Protein 7OKW (pdb70)

InterPro domains:
  IPR000719 Protein kinase domain [PF00069] (17-291)
  IPR000719 Protein kinase domain [PS50011] (17-291)
  IPR000719 Protein kinase domain [SM00220] (17-291)
  IPR011009 Protein kinase-like domain superfamily [SSF56112] (8-310)
  IPR017441 Protein kinase, ATP binding site [PS00107] (23-46)
  IPR024678 Serine/threonine-protein kinase OSR1/WNK, CCT domain [PF12202] (434-491)
  IPR050629 STE20/SPS1-related Proline-Alanine-rich Kinase [PTHR48012] (10-504)

Foldseek 3Di:
DDWFKKWKWAQDPVLRIDIDIDTHDPPPDALLRVLVVCVVVVNDPPQQSVVSSVVVVVCVVCVVPRFKDKAFGRVAADDPDHDDRVSRHRIMMMGGD/DDKFWKWKWAAAPVRDTDTDIDIDDPPPDALLRVLVVCVVVRNDPPQQSVVSSVVVVVCVVCVVVDFKDKAAGPVQVVDPDDDDSVVRRRIMMMGGD

Nearest PDB structures (foldseek):
  7okw-assembly1_B  TM=9.542E-01  e=2.830E-17  Homo sapiens
  2v3s-assembly2_B  TM=9.294E-01  e=6.073E-16  Homo sapiens
  7o86-assembly2_B  TM=9.557E-01  e=6.455E-15  Homo sapiens
  5g3q-assembly2_B  TM=6.503E-01  e=4.810E-02  Homo sapiens
  6k15-assembly1_G  TM=4.429E-01  e=8.521E-01  Saccharomyces cerevisiae S288C

Sequence (194 aa):
KIPISSLVLRLRNSKKELNDIRFEFTPGRRDTAEGVSQQELISAGLVDGRDLVIIVAANLQKIIVEEEPQQSNRSVTFKLASGVEGSDIPDDGKLIGFAQQLSISKIPISLVLRLRNSKKELNDIRFEFTPGRDTAEGVSSQELISAGLVDGRDLVIVAANLQKIVEEEPQSNRSVTFKLASGVEGSDIPDDGKLIGFAQLSIS

B-factor: mean 25.71, std 8.65, range [11.73, 67.69]

GO terms:
  GO:0005737 cytoplasm (C, IDA)
  GO:0006884 cell volume homeostasis (P, IDA)
  GO:0071474 cellular hyperosmotic response (P, IDA)
  GO:0070294 renal sodium ion absorption (P, IDA)
  GO:0004674 protein serine/threonine kinase activity (F, TAS)
  GO:0035556 intracellular signal transduction (P, TAS)
  GO:1901379 regulation of potassium ion transmembrane transport (P, TAS)
  GO:0071476 cellular hypotonic response (P, TAS)
  GO:0141108 transporter regulator activity (F, TAS)
  GO:0004674 protein serine/threonine kinase activity (F, IMP)
  GO:0099106 ion channel regulator activity (F, IMP)
  GO:0007165 signal transduction (P, IMP)
  GO:0007231 osmosensory signaling pathway (P, IMP)
  GO:0005515 protein binding (F, IPI)
  GO:0097110 scaffold protein binding (F, IPI)
  GO:0044325 transmembrane transporter binding (F, IPI)
  GO:0019901 protein kinase binding (F, IPI)
  GO:0004674 protein serine/threonine kinase activity (F, IDA)
  GO:0046777 protein autophosphorylation (P, IDA)
  GO:0106310 protein serine kinase activity (F, EXP)

Secondary structure (DSSP, 8-state):
-PPEEEEEEEE-TTS-EEEEEEEE-TTT--HHHHHHHHHHTTSS-GGGHHHHHHHHHHHHHSTTTEEEEEEE-TT---TT---BTTTTBSEEEEEE-/-PPEEEEEEEE-TT--EEEEEEEE-TTT--HHHHHHHHHHTTSS-GGGHHHHHHHHHHHHHSTTTEEEEEEE-HHHHTSSSPPBGGGTBSEEEEEE-

Radius of gyration: 17.21 Å; Cα contacts (8 Å, |Δi|>4): 374; chains: 2; bounding box: 45×38×44 Å

Solvent-accessible surface area: 10563 Å² total; per-residue (Å²): 121,159,41,20,48,1,30,0,91,27,70,53,113,89,110,97,80,69,77,16,127,25,103,9,33,72,85,184,49,86,9,107,32,7,0,77,112,11,34,98,68,67,88,9,57,43,176,3,32,116,52,2,12,55,8,0,80,88,5,16,117,96,28,106,42,28,48,17,17,12,1,76,16,62,40,35,57,83,83,115,40,132,66,50,40,72,76,17,27,9,13,0,43,0,20,24,95,100,138,64,20,50,1,12,0,69,11,80,64,120,64,115,98,61,67,69,18,162,33,104,9,22,43,88,200,47,86,7,110,28,6,0,78,107,11,31,89,67,65,82,10,55,42,121,2,43,112,54,2,12,47,6,0,72,80,0,18,121,66,34,135,46,38,37,10,14,11,2,51,14,34,18,17,100,126,45,112,55,145,64,50,36,69,134,11,42,17,11,0,39,2,21,25,87

Organism: Homo sapiens (NCBI:txid9606)

Structure (mmCIF, N/CA/C/O backbone):
data_7OKW
#
_entry.id   7OKW
#
_cell.length_a   70.168
_cell.length_b   49.424
_cell.length_c   56.439
_cell.angle_alpha   90.000
_cell.angle_beta   99.442
_cell.angle_gamma   90.000
#
_symmetry.space_group_name_H-M   'C 1 2 1'
#
loop_
_entity.id
_entity.type
_entity.pdbx_description
1 polymer 'Serine/threonine-protein kinase OSR1'
2 non-polymer (4S)-2-METHYL-2,4-PENTANEDIOL
3 non-polymer 'CALCIUM ION'
4 non-polymer 'MAGNESIUM ION'
5 non-polymer 'SODIUM ION'
6 water water
#
loop_
_atom_site.group_PDB
_atom_site.id
_atom_site.type_symbol
_atom_site.label_atom_id
_atom_site.label_alt_id
_atom_site.label_comp_id
_atom_site.label_asym_id
_atom_site.label_entity_id
_atom_site.label_seq_id
_atom_site.pdbx_PDB_ins_code
_atom_site.Cartn_x
_atom_site.Cartn_y
_atom_site.Cartn_z
_atom_site.occupancy
_atom_site.B_iso_or_equiv
_atom_site.auth_seq_id
_atom_site.auth_comp_id
_atom_site.auth_asym_id
_atom_site.auth_atom_id
_atom_site.pdbx_PDB_model_num
ATOM 1 N N . LYS A 1 10 ? -10.29813 -14.43593 16.16772 1.000 51.32476 431 LYS A N 1
ATOM 2 C CA . LYS A 1 10 ? -8.95049 -14.60963 15.63045 1.000 58.84666 431 LYS A CA 1
ATOM 3 C C . LYS A 1 10 ? -8.10310 -15.44087 16.58768 1.000 49.85668 431 LYS A C 1
ATOM 4 O O . LYS A 1 10 ? -8.25768 -15.33193 17.80608 1.000 50.78947 431 LYS A O 1
ATOM 6 N N . ILE A 1 11 ? -7.21326 -16.26422 16.04118 1.000 44.09897 432 ILE A N 1
ATOM 7 C CA . ILE A 1 11 ? -6.32888 -17.10853 16.84058 1.000 39.20428 432 ILE A CA 1
ATOM 8 C C . ILE A 1 11 ? -5.07692 -16.30146 17.17776 1.000 31.74615 432 ILE A C 1
ATOM 9 O O . ILE A 1 11 ? -4.34285 -15.91338 16.25736 1.000 29.70582 432 ILE A O 1
ATOM 14 N N . PRO A 1 12 ? -4.80181 -16.02635 18.44960 1.000 27.98513 433 PRO A N 1
ATOM 15 C CA . PRO A 1 12 ? -3.60484 -15.24901 18.79188 1.000 21.55871 433 PRO A CA 1
ATOM 16 C C . PRO A 1 12 ? -2.32217 -16.01541 18.50613 1.000 24.91091 433 PRO A C 1
ATOM 17 O O . PRO A 1 12 ? -2.29545 -17.24216 18.41402 1.000 26.28018 433 PRO A O 1
ATOM 21 N N . ILE A 1 13 ? -1.25158 -15.25681 18.31970 1.000 21.69972 434 ILE A N 1
ATOM 22 C CA . ILE A 1 13 ? 0.08696 -15.83342 18.31305 1.000 22.92005 434 ILE A CA 1
ATOM 23 C C . ILE A 1 13 ? 0.47531 -16.08110 19.76471 1.000 20.45907 434 ILE A C 1
ATOM 24 O O . ILE A 1 13 ? 0.25446 -15.22258 20.62798 1.000 21.72268 434 ILE A O 1
ATOM 29 N N A SER A 1 14 ? 1.02134 -17.26328 20.04632 0.500 18.94219 435 SER A N 1
ATOM 30 N N B SER A 1 14 ? 1.02933 -17.26264 20.04369 0.500 18.92576 435 SER A N 1
ATOM 31 C CA A SER A 1 14 ? 1.47416 -17.61534 21.38635 0.500 20.38111 435 SER A CA 1
ATOM 32 C CA B SER A 1 14 ? 1.47196 -17.63175 21.38424 0.500 20.28975 435 SER A CA 1
ATOM 33 C C A SER A 1 14 ? 2.99127 -17.49974 21.44919 0.500 20.75950 435 SER A C 1
ATOM 34 C C B SER A 1 14 ? 2.99225 -17.51294 21.45591 0.500 20.71614 435 SER A C 1
ATOM 35 O O A SER A 1 14 ? 3.69698 -18.08934 20.62000 0.500 18.52123 435 SER A O 1
ATOM 36 O O B SER A 1 14 ? 3.70304 -18.11254 20.63710 0.500 18.56151 435 SER A O 1
ATOM 41 N N . LEU A 1 15 ? 3.48949 -16.73730 22.42443 1.000 16.91054 436 LEU A N 1
ATOM 42 C CA . LEU A 1 15 ? 4.91331 -16.43319 22.48774 1.000 18.82963 436 LEU A CA 1
ATOM 43 C C . LEU A 1 15 ? 5.46689 -16.76095 23.86684 1.000 16.43956 436 LEU A C 1
ATOM 44 O O . LEU A 1 15 ? 4.73493 -16.86709 24.85703 1.000 16.84684 436 LEU A O 1
ATOM 49 N N . VAL A 1 16 ? 6.79140 -16.87230 23.92744 1.000 13.00159 437 VAL A N 1
ATOM 50 C CA . VAL A 1 16 ? 7.50511 -17.05741 25.18642 1.000 14.00010 437 VAL A CA 1
ATOM 51 C C . VAL A 1 16 ? 8.75153 -16.18265 25.18332 1.000 16.58257 437 VAL A C 1
ATOM 52 O O . VAL A 1 16 ? 9.52022 -16.18424 24.21539 1.000 15.87589 437 VAL A O 1
ATOM 56 N N . LEU A 1 17 ? 8.92313 -15.41065 26.24950 1.000 14.39617 438 LEU A N 1
ATOM 57 C CA . LEU A 1 17 ? 10.10438 -14.57788 26.47966 1.000 14.24995 438 LEU A CA 1
ATOM 58 C C . LEU A 1 17 ? 10.91067 -15.20306 27.60754 1.000 15.36982 438 LEU A C 1
ATOM 59 O O . LEU A 1 17 ? 10.40577 -15.33258 28.73090 1.000 16.09892 438 LEU A O 1
ATOM 64 N N . ARG A 1 18 ? 12.14107 -15.59924 27.31123 1.000 15.56525 439 ARG A N 1
ATOM 65 C CA . ARG A 1 18 ? 13.00319 -16.24095 28.30009 1.000 14.36473 439 ARG A CA 1
ATOM 66 C C . ARG A 1 18 ? 14.02409 -15.22968 28.79353 1.000 17.32028 439 ARG A C 1
ATOM 67 O O . ARG A 1 18 ? 14.75702 -14.63602 27.99142 1.000 15.32216 439 ARG A O 1
ATOM 75 N N . LEU A 1 19 ? 14.04815 -15.03995 30.11062 1.000 15.25610 440 LEU A N 1
ATOM 76 C CA . LEU A 1 19 ? 14.84494 -14.04703 30.82072 1.000 17.96304 440 LEU A CA 1
ATOM 77 C C . LEU A 1 19 ? 15.49213 -14.72657 32.01640 1.000 20.67856 440 LEU A C 1
ATOM 78 O O . LEU A 1 19 ? 14.92621 -15.66412 32.58047 1.000 23.81788 440 LEU A O 1
ATOM 83 N N . ARG A 1 20 ? 16.66228 -14.24014 32.42453 1.000 24.22446 441 ARG A N 1
ATOM 84 C CA . ARG A 1 20 ? 17.32050 -14.73520 33.62741 1.000 23.34707 441 ARG A CA 1
ATOM 85 C C . ARG A 1 20 ? 17.13015 -13.69366 34.72075 1.000 30.74931 441 ARG A C 1
ATOM 86 O O . ARG A 1 20 ? 17.35302 -12.50342 34.47928 1.000 30.57195 441 ARG A O 1
ATOM 94 N N . ASN A 1 21 ? 16.68113 -14.12957 35.90950 1.000 25.55510 442 ASN A N 1
ATOM 95 C CA . ASN A 1 21 ? 16.42320 -13.18081 36.98789 1.000 30.93395 442 ASN A CA 1
ATOM 96 C C . ASN A 1 21 ? 17.69839 -12.92426 37.79022 1.000 29.31117 442 ASN A C 1
ATOM 97 O O . ASN A 1 21 ? 18.77334 -13.44635 37.48863 1.000 29.15362 442 ASN A O 1
ATOM 102 N N . SER A 1 22 ? 17.55817 -12.12829 38.85716 1.000 32.46151 443 SER A N 1
ATOM 103 C CA . SER A 1 22 ? 18.70352 -11.74479 39.67572 1.000 30.36796 443 SER A CA 1
ATOM 104 C C . SER A 1 22 ? 19.27909 -12.90561 40.47382 1.000 32.55027 443 SER A C 1
ATOM 105 O O . SER A 1 22 ? 20.44289 -12.83493 40.88209 1.000 34.52020 443 SER A O 1
ATOM 108 N N . LYS A 1 23 ? 18.49729 -13.96040 40.72921 1.000 30.61673 444 LYS A N 1
ATOM 109 C CA . LYS A 1 23 ? 19.05219 -15.17539 41.31749 1.000 27.53420 444 LYS A CA 1
ATOM 110 C C . LYS A 1 23 ? 19.70319 -16.08473 40.28734 1.000 33.16196 444 LYS A C 1
ATOM 111 O O . LYS A 1 23 ? 19.94624 -17.26102 40.60105 1.000 30.41417 444 LYS A O 1
ATOM 114 N N . LYS A 1 24 ? 19.99970 -15.56928 39.08915 1.000 27.96805 445 LYS A N 1
ATOM 115 C CA . LYS A 1 24 ? 20.58981 -16.35226 38.00468 1.000 28.81020 445 LYS A CA 1
ATOM 116 C C . LYS A 1 24 ? 19.67752 -17.48307 37.54391 1.000 25.70768 445 LYS A C 1
ATOM 117 O O . LYS A 1 24 ? 20.15517 -18.46811 36.97831 1.000 32.70852 445 LYS A O 1
ATOM 123 N N . GLU A 1 25 ? 18.37330 -17.37299 37.76068 1.000 27.40067 446 GLU A N 1
ATOM 124 C CA . GLU A 1 25 ? 17.44029 -18.41200 37.33804 1.000 25.72661 446 GLU A CA 1
ATOM 125 C C . GLU A 1 25 ? 16.71925 -18.00250 36.06266 1.000 24.91073 446 GLU A C 1
ATOM 126 O O . GLU A 1 25 ? 16.23622 -16.87539 35.94231 1.000 26.78862 446 GLU A O 1
ATOM 132 N N . LEU A 1 26 ? 16.60350 -18.94365 35.13543 1.000 23.50562 447 LEU A N 1
ATOM 133 C CA . LEU A 1 26 ? 15.88023 -18.70567 33.90053 1.000 19.71432 447 LEU A CA 1
ATOM 134 C C . LEU A 1 26 ? 14.37987 -18.82020 34.14496 1.000 26.46231 447 LEU A C 1
ATOM 135 O O . LEU A 1 26 ? 13.91169 -19.74501 34.81882 1.000 26.32027 447 LEU A O 1
ATOM 140 N N . ASN A 1 27 ? 13.62589 -17.86991 33.60702 1.000 26.29360 448 ASN A N 1
ATOM 141 C CA . ASN A 1 27 ? 12.16975 -17.87565 33.67726 1.000 27.31275 448 ASN A CA 1
ATOM 142 C C . ASN A 1 27 ? 11.59507 -17.71226 32.28857 1.000 21.22115 448 ASN A C 1
ATOM 143 O O . ASN A 1 27 ? 12.04386 -16.85499 31.52776 1.000 20.25514 448 ASN A O 1
ATOM 148 N N . ASP A 1 28 ? 10.56599 -18.48917 31.98363 1.000 18.52611 449 ASP A N 1
ATOM 149 C CA . ASP A 1 28 ? 9.85922 -18.38387 30.71267 1.000 15.97551 449 ASP A CA 1
ATOM 150 C C . ASP A 1 28 ? 8.55023 -17.63843 30.95337 1.000 20.21880 449 ASP A C 1
ATOM 151 O O . ASP A 1 28 ? 7.71506 -18.09696 31.73735 1.000 22.86437 449 ASP A O 1
ATOM 156 N N . ILE A 1 29 ? 8.37823 -16.49790 30.28689 1.000 18.48183 450 ILE A N 1
ATOM 157 C CA . ILE A 1 29 ? 7.15692 -15.69538 30.37601 1.000 16.02591 450 ILE A CA 1
ATOM 158 C C . ILE A 1 29 ? 6.29335 -15.98814 29.14914 1.000 17.27244 450 ILE A C 1
ATOM 159 O O . ILE A 1 29 ? 6.66604 -15.63683 28.02726 1.000 15.46020 450 ILE A O 1
ATOM 164 N N . ARG A 1 30 ? 5.11374 -16.59156 29.34918 1.000 17.31759 451 ARG A N 1
ATOM 165 C CA . ARG A 1 30 ? 4.20397 -16.90450 28.24684 1.000 19.87754 451 ARG A CA 1
ATOM 166 C C . ARG A 1 30 ? 3.18292 -15.78540 28.06781 1.000 17.58592 451 ARG A C 1
ATOM 167 O O . ARG A 1 30 ? 2.60396 -15.31786 29.04852 1.000 18.94756 451 ARG A O 1
ATOM 171 N N . PHE A 1 31 ? 2.95500 -15.36709 26.82365 1.000 15.48090 452 PHE A N 1
ATOM 172 C CA . PHE A 1 31 ? 1.94778 -14.34442 26.55071 1.000 20.88509 452 PHE A CA 1
ATOM 173 C C . PHE A 1 31 ? 1.43725 -14.50361 25.12686 1.000 22.11029 452 PHE A C 1
ATOM 174 O O . PHE A 1 31 ? 1.96053 -15.29172 24.33376 1.000 22.44082 452 PHE A O 1
ATOM 182 N N . GLU A 1 32 ? 0.38805 -13.75735 24.80771 1.000 20.71821 453 GLU A N 1
ATOM 183 C CA . GLU A 1 32 ? -0.24420 -13.85219 23.50187 1.000 21.81952 453 GLU A CA 1
ATOM 184 C C . GLU A 1 32 ? -0.22696 -12.50972 22.77817 1.000 20.15731 453 GLU A C 1
ATOM 185 O O . GLU A 1 32 ? -0.11499 -11.44175 23.38722 1.000 23.23673 453 GLU A O 1
ATOM 191 N N . PHE A 1 33 ? -0.34264 -12.57846 21.45686 1.000 19.19323 454 PHE A N 1
ATOM 192 C CA . PHE A 1 33 ? -0.40868 -11.38357 20.62047 1.000 22.44348 454 PHE A CA 1
ATOM 193 C C . PHE A 1 33 ? -1.44113 -11.61400 19.53138 1.000 19.73934 454 PHE A C 1
ATOM 194 O O . PHE A 1 33 ? -1.30607 -12.55225 18.74530 1.000 21.13067 454 PHE A O 1
ATOM 202 N N . THR A 1 34 ? -2.45802 -10.74853 19.45971 1.000 19.24122 455 THR A N 1
ATOM 203 C CA . THR A 1 34 ? -3.46875 -10.87482 18.41979 1.000 20.30558 455 THR A CA 1
ATOM 204 C C . THR A 1 34 ? -3.25942 -9.82235 17.33454 1.000 22.06684 455 THR A C 1
ATOM 205 O O . THR A 1 34 ? -3.48436 -8.63332 17.59353 1.000 21.17600 455 THR A O 1
ATOM 209 N N . PRO A 1 35 ? -2.85379 -10.19983 16.11874 1.000 24.21898 456 PRO A N 1
ATOM 210 C CA . PRO A 1 35 ? -2.67572 -9.20602 15.04897 1.000 24.59028 456 PRO A CA 1
ATOM 211 C C . PRO A 1 35 ? -3.96997 -8.45938 14.75264 1.000 24.03202 456 PRO A C 1
ATOM 212 O O . PRO A 1 35 ? -5.06397 -9.02655 14.83290 1.000 22.00921 456 PRO A O 1
ATOM 216 N N . GLY A 1 36 ? -3.83186 -7.16507 14.43549 1.000 25.13750 457 GLY A N 1
ATOM 217 C CA . GLY A 1 36 ? -4.95501 -6.27197 14.18307 1.000 22.07493 457 GLY A CA 1
ATOM 218 C C . GLY A 1 36 ? -5.66124 -5.77144 15.42102 1.000 25.12987 457 GLY A C 1
ATOM 219 O O . GLY A 1 36 ? -6.62788 -5.00471 15.30438 1.000 24.38411 457 GLY A O 1
ATOM 220 N N A ARG A 1 37 ? -5.21733 -6.17289 16.60870 0.450 25.49982 458 ARG A N 1
ATOM 221 N N B ARG A 1 37 ? -5.21399 -6.18371 16.59948 0.550 25.49208 458 ARG A N 1
ATOM 222 C CA A ARG A 1 37 ? -5.83752 -5.71613 17.84418 0.450 24.43948 458 ARG A CA 1
ATOM 223 C CA B ARG A 1 37 ? -5.82906 -5.79375 17.85688 0.550 24.43646 458 ARG A CA 1
ATOM 224 C C A ARG A 1 37 ? -4.74827 -5.24546 18.79978 0.450 27.17390 458 ARG A C 1
ATOM 225 C C B ARG A 1 37 ? -4.75205 -5.26413 18.78647 0.550 27.19022 458 ARG A C 1
ATOM 226 O O A ARG A 1 37 ? -4.78977 -4.11899 19.30561 0.450 27.31289 458 ARG A O 1
ATOM 227 O O B ARG A 1 37 ? -4.80468 -4.12149 19.25060 0.550 27.34182 458 ARG A O 1
ATOM 242 N N . ASP A 1 38 ? -3.75665 -6.09726 19.03577 1.000 21.96956 459 ASP A N 1
ATOM 243 C CA . ASP A 1 38 ? -2.65381 -5.74992 19.90882 1.000 20.81159 459 ASP A CA 1
ATOM 244 C C . ASP A 1 38 ? -1.65476 -4.86570 19.16117 1.000 18.88358 459 ASP A C 1
ATOM 245 O O . ASP A 1 38 ? -1.61509 -4.83929 17.92829 1.000 22.69234 459 ASP A O 1
ATOM 250 N N . THR A 1 39 ? -0.84495 -4.12789 19.91128 1.000 19.22882 460 THR A N 1
ATOM 251 C CA . THR A 1 39 ? 0.34730 -3.50444 19.34717 1.000 22.15589 460 THR A CA 1
ATOM 252 C C . THR A 1 39 ? 1.56869 -4.04192 20.07971 1.000 20.01935 460 THR A C 1
ATOM 253 O O . THR A 1 39 ? 1.48677 -4.44492 21.24246 1.000 16.96676 460 THR A O 1
ATOM 257 N N . ALA A 1 40 ? 2.72144 -4.01870 19.40344 1.000 19.15766 461 ALA A N 1
ATOM 258 C CA . ALA A 1 40 ? 3.92791 -4.54313 20.03751 1.000 17.80260 461 ALA A CA 1
ATOM 259 C C . ALA A 1 40 ? 4.28541 -3.74154 21.28256 1.000 22.01457 461 ALA A C 1
ATOM 260 O O . ALA A 1 40 ? 4.69702 -4.30952 22.29918 1.000 18.75576 461 ALA A O 1
ATOM 262 N N . GLU A 1 41 ? 4.08993 -2.42276 21.23744 1.000 20.53745 462 GLU A N 1
ATOM 263 C CA . GLU A 1 41 ? 4.40970 -1.59958 22.39624 1.000 21.47697 462 GLU A CA 1
ATOM 264 C C . GLU A 1 41 ? 3.44563 -1.85682 23.54796 1.000 20.06059 462 GLU A C 1
ATOM 265 O O . GLU A 1 41 ? 3.87051 -1.93965 24.70769 1.000 17.28360 462 GLU A O 1
ATOM 271 N N . GLY A 1 42 ? 2.14590 -1.96835 23.24936 1.000 17.79994 463 GLY A N 1
ATOM 272 C CA . GLY A 1 42 ? 1.16572 -2.22014 24.30049 1.000 17.94657 463 GLY A CA 1
ATOM 273 C C . GLY A 1 42 ? 1.37491 -3.54566 25.01771 1.000 17.97288 463 GLY A C 1
ATOM 274 O O . GLY A 1 42 ? 1.28081 -3.61953 26.24532 1.000 16.53501 463 GLY A O 1
ATOM 275 N N . VAL A 1 43 ? 1.64641 -4.61420 24.26775 1.000 16.34837 464 VAL A N 1
ATOM 276 C CA . VAL A 1 43 ? 1.87178 -5.91376 24.91212 1.000 20.31946 464 VAL A CA 1
ATOM 277 C C . VAL A 1 43 ? 3.17174 -5.90202 25.70381 1.000 16.12960 464 VAL A C 1
ATOM 278 O O . VAL A 1 43 ? 3.25764 -6.47053 26.80237 1.000 19.28026 464 VAL A O 1
ATOM 282 N N . SER A 1 44 ? 4.19780 -5.25081 25.16768 1.000 15.06244 465 SER A N 1
ATOM 283 C CA . SER A 1 44 ? 5.44408 -5.08517 25.90802 1.000 16.87678 465 SER A CA 1
ATOM 284 C C . SER A 1 44 ? 5.22378 -4.30581 27.20293 1.000 18.10601 465 SER A C 1
ATOM 285 O O . SER A 1 44 ? 5.77521 -4.66225 28.24868 1.000 18.57136 465 SER A O 1
ATOM 288 N N A GLN A 1 45 ? 4.41108 -3.24360 27.15499 0.490 18.49176 466 GLN A N 1
ATOM 289 N N B GLN A 1 45 ? 4.40316 -3.25291 27.16829 0.510 18.17675 466 GLN A N 1
ATOM 290 C CA A GLN A 1 45 ? 4.12237 -2.50047 28.37778 0.490 20.53285 466 GLN A CA 1
ATOM 291 C CA B GLN A 1 45 ? 4.17149 -2.51715 28.40754 0.510 20.52398 466 GLN A CA 1
ATOM 292 C C A GLN A 1 45 ? 3.37426 -3.36162 29.38192 0.490 18.64287 466 GLN A C 1
ATOM 293 C C B GLN A 1 45 ? 3.34343 -3.33580 29.39400 0.510 18.64213 466 GLN A C 1
ATOM 294 O O A GLN A 1 45 ? 3.57899 -3.22682 30.59299 0.490 20.58389 466 GLN A O 1
ATOM 295 O O B GLN A 1 45 ? 3.47862 -3.16134 30.61043 0.510 20.59600 466 GLN A O 1
ATOM 306 N N . GLU A 1 46 ? 2.50780 -4.25280 28.89932 1.000 18.29388 467 GLU A N 1
ATOM 307 C CA . GLU A 1 46 ? 1.78667 -5.14571 29.80073 1.000 17.83379 467 GLU A CA 1
ATOM 308 C C . GLU A 1 46 ? 2.75713 -6.01943 30.58363 1.000 18.07611 467 GLU A C 1
ATOM 309 O O . GLU A 1 46 ? 2.57377 -6.25696 31.78533 1.000 18.26924 467 GLU A O 1
ATOM 315 N N . LEU A 1 47 ? 3.78939 -6.53182 29.90566 1.00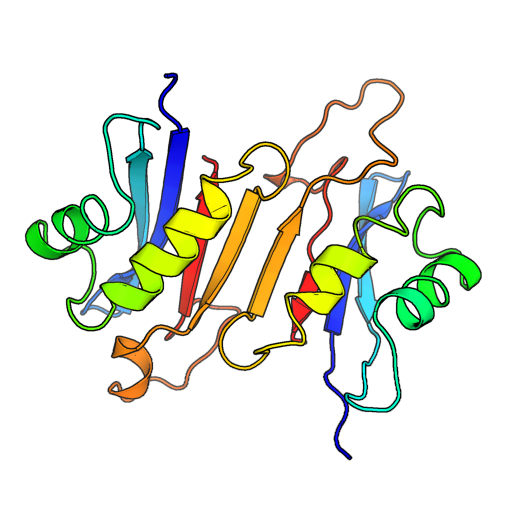0 17.81100 468 LEU A N 1
ATOM 316 C CA . LEU A 1 47 ? 4.78741 -7.36730 30.56919 1.000 13.71267 468 LEU A CA 1
ATOM 317 C C . LEU A 1 47 ? 5.53615 -6.56943 31.62770 1.000 15.80352 468 LEU A C 1
ATOM 318 O O . LEU A 1 47 ? 5.85850 -7.08877 32.70487 1.000 14.81521 468 LEU A O 1
ATOM 323 N N . ILE A 1 48 ? 5.84226 -5.30674 31.31692 1.000 15.51432 469 ILE A N 1
ATOM 324 C CA . ILE A 1 48 ? 6.48047 -4.40791 32.27731 1.000 18.98184 469 ILE A CA 1
ATOM 325 C C . ILE A 1 48 ? 5.54110 -4.09831 33.44415 1.000 16.76925 469 ILE A C 1
ATOM 326 O O . ILE A 1 48 ? 5.96048 -4.09193 34.61039 1.000 16.45546 469 ILE A O 1
ATOM 331 N N . SER A 1 49 ? 4.26431 -3.82257 33.15860 1.000 18.53996 470 SER A N 1
ATOM 332 C CA . SER A 1 49 ? 3.33861 -3.50648 34.24653 1.000 19.85475 470 SER A CA 1
ATOM 333 C C . SER A 1 49 ? 3.17232 -4.68706 35.19302 1.000 20.39770 470 SER A C 1
ATOM 334 O O . SER A 1 49 ? 2.96267 -4.49747 36.40073 1.000 21.58383 470 SER A O 1
ATOM 337 N N . ALA A 1 50 ? 3.29943 -5.90851 34.67318 1.000 19.60631 471 ALA A N 1
ATOM 338 C CA . ALA A 1 50 ? 3.25811 -7.11035 35.48605 1.000 18.37814 471 ALA A CA 1
ATOM 339 C C . ALA A 1 50 ? 4.51755 -7.32008 36.31428 1.000 19.50285 471 ALA A C 1
ATOM 340 O O . ALA A 1 50 ? 4.53966 -8.24586 37.13506 1.000 21.38634 471 ALA A O 1
ATOM 342 N N . GLY A 1 51 ? 5.55117 -6.49691 36.14561 1.000 15.97929 472 GLY A N 1
ATOM 343 C CA . GLY A 1 51 ? 6.79599 -6.69992 36.86532 1.000 15.35916 472 GLY A CA 1
ATOM 344 C C . GLY A 1 51 ? 7.72428 -7.74292 36.28609 1.000 18.74702 472 GLY A C 1
ATOM 345 O O . GLY A 1 51 ? 8.69521 -8.13369 36.95636 1.000 19.38478 472 GLY A O 1
ATOM 346 N N . LEU A 1 52 ? 7.48034 -8.19088 35.05167 1.000 17.97651 473 LEU A N 1
ATOM 347 C CA . LEU A 1 52 ? 8.20043 -9.32223 34.48761 1.000 18.88737 473 LEU A CA 1
ATOM 348 C C . LEU A 1 52 ? 9.36869 -8.89998 33.61156 1.000 21.41071 473 LEU A C 1
ATOM 349 O O . LEU A 1 52 ? 10.31452 -9.67717 33.43329 1.000 18.02595 473 LEU A O 1
ATOM 354 N N . VAL A 1 53 ? 9.29486 -7.69349 33.05455 1.000 16.43262 474 VAL A N 1
ATOM 355 C CA . VAL A 1 53 ? 10.31197 -7.12722 32.17078 1.000 15.64022 474 VAL A CA 1
ATOM 356 C C . VAL A 1 53 ? 10.70730 -5.76516 32.73305 1.000 17.72959 474 VAL A C 1
ATOM 357 O O . VAL A 1 53 ? 9.86004 -5.03958 33.26155 1.000 16.08404 474 VAL A O 1
ATOM 361 N N . ASP A 1 54 ? 11.99283 -5.43265 32.64640 1.000 17.49723 475 ASP A N 1
ATOM 362 C CA . ASP A 1 54 ? 12.46982 -4.12196 33.08479 1.000 20.54021 475 ASP A CA 1
ATOM 363 C C . ASP A 1 54 ? 11.90397 -3.03138 32.18362 1.000 17.63330 475 ASP A C 1
ATOM 364 O O . ASP A 1 54 ? 11.95650 -3.14757 30.95432 1.000 15.26045 475 ASP A O 1
ATOM 369 N N . GLY A 1 55 ? 11.38402 -1.94970 32.78482 1.000 14.94651 476 GLY A N 1
ATOM 370 C CA . GLY A 1 55 ? 10.88836 -0.84873 31.97203 1.000 16.72690 476 GLY A CA 1
ATOM 371 C C . GLY A 1 55 ? 11.92131 -0.30906 30.99947 1.000 14.67162 476 GLY A C 1
ATOM 372 O O . GLY A 1 55 ? 11.57484 0.19074 29.92665 1.000 16.42119 476 GLY A O 1
ATOM 373 N N . ARG A 1 56 ? 13.20521 -0.41897 31.34872 1.000 17.10169 477 ARG A N 1
ATOM 374 C CA . ARG A 1 56 ? 14.27481 0.02603 30.45895 1.000 19.94945 477 ARG A CA 1
ATOM 375 C C . ARG A 1 56 ? 14.27663 -0.72478 29.13782 1.000 19.42474 477 ARG A C 1
ATOM 376 O O . ARG A 1 56 ? 14.81473 -0.21773 28.13765 1.000 17.23318 477 ARG A O 1
ATOM 384 N N . ASP A 1 57 ? 13.65728 -1.90465 29.09584 1.000 14.71629 478 ASP A N 1
ATOM 385 C CA . ASP A 1 57 ? 13.69805 -2.76358 27.91745 1.000 16.56176 478 ASP A CA 1
ATOM 386 C C . ASP A 1 57 ? 12.46244 -2.64479 27.02826 1.000 15.47267 478 ASP A C 1
ATOM 387 O O . ASP A 1 57 ? 12.32666 -3.42337 26.07815 1.000 16.51355 478 ASP A O 1
ATOM 392 N N . LEU A 1 58 ? 11.58241 -1.67482 27.29748 1.000 15.26515 479 LEU A N 1
ATOM 393 C CA . LEU A 1 58 ? 10.34345 -1.53338 26.53797 1.000 16.05469 479 LEU A CA 1
ATOM 394 C C . LEU A 1 58 ? 10.61035 -1.44526 25.04434 1.000 16.24172 479 LEU A C 1
ATOM 395 O O . LEU A 1 58 ? 9.99438 -2.15781 24.24046 1.000 17.86143 479 LEU A O 1
ATOM 400 N N . VAL A 1 59 ? 11.53612 -0.57064 24.65353 1.000 15.23342 480 VAL A N 1
ATOM 401 C CA . VAL A 1 59 ? 11.71847 -0.25725 23.23958 1.000 13.68678 480 VAL A CA 1
ATOM 402 C C . VAL A 1 59 ? 12.28079 -1.46565 22.49725 1.000 15.34261 480 VAL A C 1
ATOM 403 O O . VAL A 1 59 ? 11.81197 -1.81496 21.40384 1.000 15.04019 480 VAL A O 1
ATOM 407 N N A ILE A 1 60 ? 13.28630 -2.12293 23.08691 0.670 14.60945 481 ILE A N 1
ATOM 408 N N B ILE A 1 60 ? 13.28553 -2.13311 23.06705 0.330 14.85426 481 ILE A N 1
ATOM 409 C CA A ILE A 1 60 ? 13.95530 -3.23353 22.41480 0.670 15.33566 481 ILE A CA 1
ATOM 410 C CA B ILE A 1 60 ? 13.91428 -3.21710 22.31510 0.330 15.42553 481 ILE A CA 1
ATOM 411 C C A ILE A 1 60 ? 13.04103 -4.44674 22.34284 0.670 17.26411 481 ILE A C 1
ATOM 412 C C B ILE A 1 60 ? 13.07136 -4.49015 22.35110 0.330 16.96262 481 ILE A C 1
ATOM 413 O O A ILE A 1 60 ? 12.98113 -5.14070 21.31894 0.670 15.37401 481 ILE A O 1
ATOM 414 O O B ILE A 1 60 ? 13.09835 -5.27964 21.39819 0.330 15.51825 481 ILE A O 1
ATOM 423 N N . VAL A 1 61 ? 12.30586 -4.71656 23.42082 1.000 14.07304 482 VAL A N 1
ATOM 424 C CA . VAL A 1 61 ? 11.39340 -5.84999 23.43159 1.000 16.21734 482 VAL A CA 1
ATOM 425 C C . VAL A 1 61 ? 10.28038 -5.62673 22.41879 1.000 14.22040 482 VAL A C 1
ATOM 426 O O . VAL A 1 61 ? 9.95000 -6.52191 21.63371 1.000 16.90936 482 VAL A O 1
ATOM 430 N N . ALA A 1 62 ? 9.70433 -4.42181 22.40406 1.000 15.14926 483 ALA A N 1
ATOM 431 C CA . ALA A 1 62 ? 8.65474 -4.12639 21.43061 1.000 16.42572 483 ALA A CA 1
ATOM 432 C C . ALA A 1 62 ? 9.17124 -4.26140 20.00409 1.000 15.35024 483 ALA A C 1
ATOM 433 O O . ALA A 1 62 ? 8.47521 -4.79807 19.1310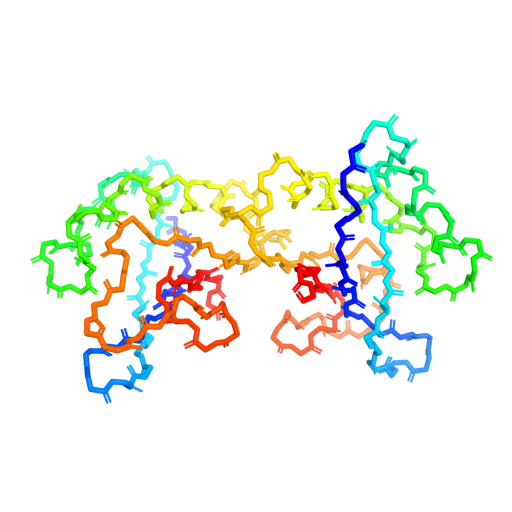3 1.000 16.44936 483 ALA A O 1
ATOM 435 N N . ALA A 1 63 ? 10.39233 -3.78476 19.74276 1.000 16.96637 484 ALA A N 1
ATOM 436 C CA . ALA A 1 63 ? 10.92420 -3.84517 18.38629 1.000 20.86330 484 ALA A CA 1
ATOM 437 C C . ALA A 1 63 ? 11.09148 -5.28785 17.93874 1.000 18.80975 484 ALA A C 1
ATOM 438 O O . ALA A 1 63 ? 10.79656 -5.62726 16.78721 1.000 18.62905 484 ALA A O 1
ATOM 440 N N . ASN A 1 64 ? 11.52943 -6.15707 18.85161 1.000 15.59857 485 ASN A N 1
ATOM 441 C CA . ASN A 1 64 ? 11.73283 -7.55514 18.50922 1.000 15.77466 485 ASN A CA 1
ATOM 442 C C . ASN A 1 64 ? 10.42680 -8.31420 18.45293 1.000 19.62835 485 ASN A C 1
ATOM 443 O O . ASN A 1 64 ? 10.28496 -9.21198 17.61966 1.000 16.68372 485 ASN A O 1
ATOM 448 N N . LEU A 1 65 ? 9.46921 -7.95941 19.31210 1.000 17.11275 486 LEU A N 1
ATOM 449 C CA . LEU A 1 65 ? 8.13203 -8.53116 19.20463 1.000 15.63920 486 LEU A CA 1
ATOM 450 C C . LEU A 1 65 ? 7.53241 -8.23531 17.83385 1.000 22.61233 486 LEU A C 1
ATOM 451 O O . LEU A 1 65 ? 7.03743 -9.13532 17.14390 1.000 22.25416 486 LEU A O 1
ATOM 456 N N . GLN A 1 66 ? 7.61210 -6.97481 17.40824 1.000 21.04426 487 GLN A N 1
ATOM 457 C CA . GLN A 1 66 ? 7.05826 -6.57538 16.12144 1.000 22.44151 487 GLN A CA 1
ATOM 458 C C . GLN A 1 66 ? 7.64448 -7.39999 14.98453 1.000 25.48372 487 GLN A C 1
ATOM 459 O O . GLN A 1 66 ? 6.91755 -7.83622 14.08084 1.000 25.44186 487 GLN A O 1
ATOM 465 N N . LYS A 1 67 ? 8.95048 -7.66562 15.04018 1.000 26.35928 488 LYS A N 1
ATOM 466 C CA . LYS A 1 67 ? 9.61314 -8.42786 13.98896 1.000 24.78886 488 LYS A CA 1
ATOM 467 C C . LYS A 1 67 ? 9.11258 -9.85934 13.94419 1.000 26.03056 488 LYS A C 1
ATOM 468 O O . LYS A 1 67 ? 8.91239 -10.42685 12.86000 1.000 27.06702 488 LYS A O 1
ATOM 472 N N A ILE A 1 68 ? 8.90574 -10.46975 15.10990 0.500 20.66438 489 ILE A N 1
ATOM 473 N N B ILE A 1 68 ? 8.91228 -10.46696 15.11361 0.500 20.66128 489 ILE A N 1
ATOM 474 C CA A ILE A 1 68 ? 8.55104 -11.88126 15.12683 0.500 23.56081 489 ILE A CA 1
ATOM 475 C CA B ILE A 1 68 ? 8.54828 -11.87541 15.15108 0.500 23.55882 489 ILE A CA 1
ATOM 476 C C A ILE A 1 68 ? 7.08810 -12.09934 14.73715 0.500 23.69141 489 ILE A C 1
ATOM 477 C C B ILE A 1 68 ? 7.09492 -12.08937 14.72770 0.500 23.68915 489 ILE A C 1
ATOM 478 O O A ILE A 1 68 ? 6.74612 -13.14076 14.16458 0.500 26.72380 489 ILE A O 1
ATOM 479 O O B ILE A 1 68 ? 6.76727 -13.11660 14.12287 0.500 26.72038 489 ILE A O 1
ATOM 488 N N . VAL A 1 69 ? 6.20282 -11.13065 15.00421 1.000 19.94816 490 VAL A N 1
ATOM 489 C CA . VAL A 1 69 ? 4.78453 -11.33327 14.68387 1.000 22.44795 490 VAL A CA 1
ATOM 490 C C . VAL A 1 69 ? 4.45865 -11.00455 13.23368 1.000 24.35673 490 VAL A C 1
ATOM 491 O O . VAL A 1 69 ? 3.35395 -11.31742 12.77364 1.000 24.13780 490 VAL A O 1
ATOM 495 N N . GLU A 1 70 ? 5.39625 -10.40956 12.49625 1.000 25.33453 491 GLU A N 1
ATOM 496 C CA . GLU A 1 70 ? 5.15844 -10.07583 11.09662 1.000 27.18766 491 GLU A CA 1
ATOM 497 C C . GLU A 1 70 ? 5.06760 -11.32464 10.22688 1.000 30.72586 491 GLU A C 1
ATOM 498 O O . GLU A 1 70 ? 4.22958 -11.39321 9.32107 1.000 30.09044 491 GLU A O 1
ATOM 504 N N A GLU A 1 71 ? 5.92536 -12.31475 10.46981 0.500 27.11197 492 GLU A N 1
ATOM 505 N N B GLU A 1 71 ? 5.92417 -12.31568 10.47856 0.500 27.10960 492 GLU A N 1
ATOM 506 C CA A GLU A 1 71 ? 5.87707 -13.59411 9.75676 0.500 31.94298 492 GLU A CA 1
ATOM 507 C CA B GLU A 1 71 ? 5.90566 -13.59211 9.75742 0.500 31.94110 492 GLU A CA 1
ATOM 508 C C A GLU A 1 71 ? 6.19566 -14.71567 10.73318 0.500 27.92390 492 GLU A C 1
ATOM 509 C C B GLU A 1 71 ? 6.20253 -14.72047 10.73625 0.500 27.92448 492 GLU A C 1
ATOM 510 O O A GLU A 1 71 ? 7.27035 -15.32602 10.68153 0.500 27.50037 492 GLU A O 1
ATOM 511 O O B GLU A 1 71 ? 7.26972 -15.34355 10.68654 0.500 27.49928 492 GLU A O 1
ATOM 522 N N . PRO A 1 72 ? 5.25803 -15.03021 11.63259 1.000 24.03379 493 PRO A N 1
ATOM 523 C CA . PRO A 1 72 ? 5.56076 -15.98669 12.71517 1.000 22.89978 493 PRO A CA 1
ATOM 524 C C . PRO A 1 72 ? 5.77550 -17.40988 12.24125 1.000 28.45337 493 PRO A C 1
ATOM 525 O O . PRO A 1 72 ? 6.35536 -18.20939 12.98563 1.000 24.28172 493 PRO A O 1
ATOM 529 N N A GLN A 1 73 ? 5.29629 -17.76317 11.04684 0.500 25.55569 494 GLN A N 1
ATOM 530 N N B GLN A 1 73 ? 5.31931 -17.76549 11.04154 0.500 25.55830 494 GLN A N 1
ATOM 531 C CA A GLN A 1 73 ? 5.53091 -19.10510 10.52519 0.500 24.47176 494 GLN A CA 1
ATOM 532 C CA B GLN A 1 73 ? 5.54901 -19.12502 10.57107 0.500 24.46676 494 GLN A CA 1
ATOM 533 C C A GLN A 1 73 ? 6.98590 -19.29992 10.13341 0.500 23.31516 494 GLN A C 1
ATOM 534 C C B GLN A 1 73 ? 6.98229 -19.31466 10.09581 0.500 23.31852 494 GLN A C 1
ATOM 535 O O A GLN A 1 73 ? 7.51639 -20.41254 10.24430 0.500 25.20472 494 GLN A O 1
ATOM 536 O O B GLN A 1 73 ? 7.49930 -20.43872 10.12626 0.500 25.23980 494 GLN A O 1
ATOM 547 N N . SER A 1 74 ? 7.63778 -18.23361 9.67940 1.000 22.21248 495 SER A N 1
ATOM 548 C CA . SER A 1 74 ? 9.01296 -18.25638 9.20045 1.000 27.35918 495 SER A CA 1
ATOM 549 C C . SER A 1 74 ? 10.02521 -17.92185 10.28683 1.000 23.51752 495 SER A C 1
ATOM 550 O O . SER A 1 74 ? 11.06942 -18.56924 10.37012 1.000 21.64912 495 SER A O 1
ATOM 553 N N . ASN A 1 75 ? 9.75027 -16.90592 11.10306 1.000 20.07675 496 ASN A N 1
ATOM 554 C CA . ASN A 1 75 ? 10.69133 -16.40970 12.10650 1.000 20.36385 496 ASN A CA 1
ATOM 555 C C . ASN A 1 75 ? 10.22097 -16.84313 13.48347 1.000 21.94811 496 ASN A C 1
ATOM 556 O O . ASN A 1 75 ? 9.22207 -16.32863 13.99728 1.000 21.55659 496 ASN A O 1
ATOM 561 N N . ARG A 1 76 ? 10.95499 -17.78139 14.07390 1.000 15.97897 497 ARG A N 1
ATOM 562 C CA . ARG A 1 76 ? 10.49101 -18.52972 15.22887 1.000 19.09554 497 ARG A CA 1
ATOM 563 C C . ARG A 1 76 ? 11.16916 -18.13663 16.52697 1.000 17.38517 497 ARG A C 1
ATOM 564 O O . ARG A 1 76 ? 10.59201 -18.35273 17.59201 1.000 16.41476 497 ARG A O 1
ATOM 572 N N . SER A 1 77 ? 12.39392 -17.62173 16.47444 1.000 16.57678 498 SER A N 1
ATOM 573 C CA . SER A 1 77 ? 13.07391 -17.22394 17.70020 1.000 16.54940 498 SER A CA 1
ATOM 574 C C . SER A 1 77 ? 14.11281 -16.16310 17.37442 1.000 19.02525 498 SER A C 1
ATOM 575 O O . SER A 1 77 ? 14.65812 -16.12247 16.26605 1.000 17.46446 498 SER A O 1
ATOM 578 N N . VAL A 1 78 ? 14.38842 -15.32621 18.37022 1.000 15.15299 499 VAL A N 1
ATOM 579 C CA . VAL A 1 78 ? 15.38305 -14.26779 18.27202 1.000 15.62092 499 VAL A CA 1
ATOM 5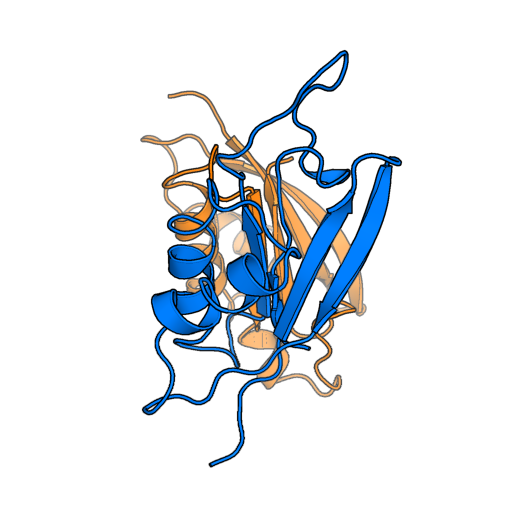80 C C . VAL A 1 78 ? 16.00347 -14.05652 19.65114 1.000 16.37772 499 VAL A C 1
ATOM 581 O O . VAL A 1 78 ? 15.31514 -14.09205 20.67398 1.000 17.60158 499 VAL A O 1
ATOM 585 N N . THR A 1 79 ? 17.32126 -13.87447 19.67312 1.000 16.32343 500 THR A N 1
ATOM 586 C CA . THR A 1 79 ? 18.06624 -13.55789 20.88764 1.000 16.32996 500 THR A CA 1
ATOM 587 C C . THR A 1 79 ? 18.69456 -12.18637 20.71207 1.000 18.15241 500 THR A C 1
ATOM 588 O O . THR A 1 79 ? 19.42475 -11.96705 19.73618 1.000 16.33566 500 THR A O 1
ATOM 592 N N . PHE A 1 80 ? 18.42466 -11.26768 21.65080 1.000 14.80617 501 PHE A N 1
ATOM 593 C CA . PHE A 1 80 ? 18.78663 -9.86552 21.45753 1.000 19.70513 501 PHE A CA 1
ATOM 594 C C . PHE A 1 80 ? 19.27124 -9.23266 22.75678 1.000 15.22167 501 PHE A C 1
ATOM 595 O O . PHE A 1 80 ? 18.92885 -9.66982 23.85935 1.000 16.53146 501 PHE A O 1
ATOM 603 N N . LYS A 1 81 ? 20.07063 -8.17736 22.60159 1.000 15.48999 502 LYS A N 1
ATOM 604 C CA . LYS A 1 81 ? 20.62675 -7.44714 23.73557 1.000 13.73781 502 LYS A CA 1
ATOM 605 C C . LYS A 1 81 ? 19.56424 -6.61915 24.44564 1.000 14.47342 502 LYS A C 1
ATOM 606 O O . LYS A 1 81 ? 18.74041 -5.97876 23.80680 1.000 16.05193 502 LYS A O 1
ATOM 612 N N . LEU A 1 82 ? 19.62670 -6.60152 25.77227 1.000 13.77554 503 LEU A N 1
ATOM 613 C CA . LEU A 1 82 ? 18.73319 -5.82256 26.61337 1.000 14.77466 503 LEU A CA 1
ATOM 614 C C . LEU A 1 82 ? 19.39890 -4.50000 26.98052 1.000 16.70640 503 LEU A C 1
ATOM 615 O O . LEU A 1 82 ? 20.60725 -4.45443 27.21564 1.000 22.22736 503 LEU A O 1
ATOM 620 N N . ALA A 1 83 ? 18.59975 -3.43805 27.06775 1.000 16.93993 504 ALA A N 1
ATOM 621 C CA . ALA A 1 83 ? 19.09836 -2.13026 27.47377 1.000 17.79859 504 ALA A CA 1
ATOM 622 C C . ALA A 1 83 ? 19.28048 -2.04065 28.97689 1.000 23.81256 504 ALA A C 1
ATOM 623 O O . ALA A 1 83 ? 20.04746 -1.19489 29.44970 1.000 24.99852 504 ALA A O 1
ATOM 625 N N . SER A 1 84 ? 18.59664 -2.90034 29.73060 1.000 21.54124 505 SER A N 1
ATOM 626 C CA . SER A 1 84 ? 18.73115 -2.89763 31.17727 1.000 20.44039 505 SER A CA 1
ATOM 627 C C . SER A 1 84 ? 20.11274 -3.35921 31.61847 1.000 24.41652 505 SER A C 1
ATOM 628 O O . SER A 1 84 ? 20.49515 -3.11793 32.76624 1.000 28.38862 505 SER A O 1
ATOM 631 N N . GLY A 1 85 ? 20.86468 -3.99840 30.73263 1.000 22.19921 506 GLY A N 1
ATOM 632 C CA . GLY A 1 85 ? 22.27287 -4.23992 30.97897 1.000 32.50357 506 GLY A CA 1
ATOM 633 C C . GLY A 1 85 ? 22.53442 -5.24916 32.08393 1.000 26.12645 506 GLY A C 1
ATOM 634 O O . GLY A 1 85 ? 21.70582 -6.09852 32.41353 1.000 30.87083 506 GLY A O 1
ATOM 635 N N . VAL A 1 86 ? 23.72939 -5.14352 32.66074 1.000 28.13527 507 VAL A N 1
ATOM 636 C CA . VAL A 1 86 ? 24.19099 -6.08746 33.66768 1.000 25.67863 507 VAL A CA 1
ATOM 637 C C . VAL A 1 86 ? 24.67550 -5.29884 34.87690 1.000 27.39486 507 VAL A C 1
ATOM 638 O O . VAL A 1 86 ? 24.88470 -4.08935 34.81225 1.000 34.02698 507 VAL A O 1
ATOM 642 N N . GLU A 1 87 ? 24.85059 -6.00232 35.99266 1.000 27.88242 508 GLU A N 1
ATOM 643 C CA . GLU A 1 87 ? 25.21120 -5.34577 37.24207 1.000 29.56638 508 GLU A CA 1
ATOM 644 C C . GLU A 1 87 ? 26.09109 -6.27602 38.07034 1.000 30.83760 508 GLU A C 1
ATOM 645 O O . GLU A 1 87 ? 26.08296 -7.50003 37.89663 1.000 33.41263 508 GLU A O 1
ATOM 647 N N . GLY A 1 88 ? 26.85372 -5.67454 38.97933 1.000 30.79783 509 GLY A N 1
ATOM 648 C CA . GLY A 1 88 ? 27.69356 -6.45769 39.87230 1.000 29.50290 509 GLY A CA 1
ATOM 649 C C . GLY A 1 88 ? 28.95697 -6.93327 39.17948 1.000 21.14122 509 GLY A C 1
ATOM 650 O O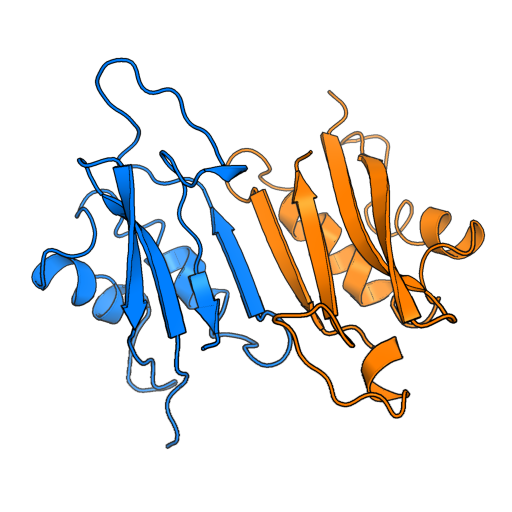 . GLY A 1 88 ? 29.63055 -6.18282 38.46588 1.000 28.04135 509 GLY A O 1
ATOM 651 N N . SER A 1 89 ? 29.29087 -8.19963 39.39349 1.000 31.21166 510 SER A N 1
ATOM 652 C CA . SER A 1 89 ? 30.42025 -8.80864 38.71202 1.000 28.65070 510 SER A CA 1
ATOM 653 C C . SER A 1 89 ? 30.03801 -9.40130 37.36486 1.000 26.38212 510 SER A C 1
ATOM 654 O O . SER A 1 89 ? 30.91721 -9.88492 36.64711 1.000 21.87993 510 SER A O 1
ATOM 657 N N . ASP A 1 90 ? 28.75471 -9.38208 37.01516 1.000 22.46468 511 ASP A N 1
ATOM 658 C CA . ASP A 1 90 ? 28.29042 -9.97454 35.76891 1.000 26.06714 511 ASP A CA 1
ATOM 659 C C . ASP A 1 90 ? 28.84639 -9.23780 34.55538 1.000 19.37386 511 ASP A C 1
ATOM 660 O O . ASP A 1 90 ? 28.99598 -8.01835 34.55422 1.000 21.90067 511 ASP A O 1
ATOM 665 N N . ILE A 1 91 ? 29.10817 -9.99270 33.49853 1.000 19.45895 512 ILE A N 1
ATOM 666 C CA . ILE A 1 91 ? 29.37689 -9.40195 32.19218 1.000 18.19290 512 ILE A CA 1
ATOM 667 C C . ILE A 1 91 ? 28.32326 -9.92873 31.22385 1.000 17.79073 512 ILE A C 1
ATOM 668 O O . ILE A 1 91 ? 27.78141 -11.02354 31.44412 1.000 17.92668 512 ILE A O 1
ATOM 673 N N . PRO A 1 92 ? 27.97468 -9.18291 30.17179 1.000 18.45257 513 PRO A N 1
ATOM 674 C CA . PRO A 1 92 ? 26.99518 -9.68990 29.19817 1.000 19.07672 513 PRO A CA 1
ATOM 675 C C . PRO A 1 92 ? 27.41471 -11.05950 28.67612 1.000 17.20308 513 PRO A C 1
ATOM 676 O O . PRO A 1 92 ? 28.59562 -11.33483 28.45717 1.000 17.38476 513 PRO A O 1
ATOM 680 N N . ASP A 1 93 ? 26.44003 -11.93421 28.49253 1.000 19.31926 514 ASP A N 1
ATOM 681 C CA . ASP A 1 93 ? 26.72415 -13.30683 28.07970 1.000 16.73970 514 ASP A CA 1
ATOM 682 C C . ASP A 1 93 ? 25.49418 -13.76586 27.32080 1.000 17.28605 514 ASP A C 1
ATOM 683 O O . ASP A 1 93 ? 24.45458 -14.00324 27.93018 1.000 16.02145 514 ASP A O 1
ATOM 688 N N . ASP A 1 94 ? 25.59868 -13.84123 25.98948 1.000 14.46854 515 ASP A N 1
ATOM 689 C CA . ASP A 1 94 ? 24.40176 -14.13971 25.21238 1.000 20.06316 515 ASP A CA 1
ATOM 690 C C . ASP A 1 94 ? 23.99022 -15.60298 25.36299 1.000 21.83278 515 ASP A C 1
ATOM 691 O O . ASP A 1 94 ? 22.79797 -15.89438 25.51832 1.000 16.91961 515 ASP A O 1
ATOM 696 N N . GLY A 1 95 ? 24.96284 -16.52712 25.40299 1.000 21.93402 516 GLY A N 1
ATOM 697 C CA . GLY A 1 95 ? 24.63280 -17.92942 25.61953 1.000 22.50756 516 GLY A CA 1
ATOM 698 C C . GLY A 1 95 ? 23.87489 -18.18793 26.91481 1.000 20.57813 516 GLY A C 1
ATOM 699 O O . GLY A 1 95 ? 22.95854 -19.01212 26.94815 1.000 28.55921 516 GLY A O 1
ATOM 700 N N . LYS A 1 96 ? 24.23766 -17.48757 27.99245 1.000 18.45436 517 LYS A N 1
ATOM 701 C CA . LYS A 1 96 ? 23.58137 -17.61144 29.29156 1.000 18.21995 517 LYS A CA 1
ATOM 702 C C . LYS A 1 96 ? 22.43139 -16.62096 29.50865 1.000 20.27393 517 LYS A C 1
ATOM 703 O O . LYS A 1 96 ? 21.85455 -16.60365 30.60497 1.000 21.36522 517 LYS A O 1
ATOM 707 N N . LEU A 1 97 ? 22.10081 -15.77921 28.52160 1.000 18.00905 518 LEU A N 1
ATOM 708 C CA . LEU A 1 97 ? 21.02748 -14.78259 28.64464 1.000 14.86101 518 LEU A CA 1
ATOM 709 C C . LEU A 1 97 ? 21.23045 -13.88836 29.86422 1.000 18.75813 518 LEU A C 1
ATOM 710 O O . LEU A 1 97 ? 20.31856 -13.65435 30.65836 1.000 16.22293 518 LEU A O 1
ATOM 715 N N . ILE A 1 98 ? 22.45666 -13.39105 30.01309 1.000 16.47405 519 ILE A N 1
ATOM 716 C CA . ILE A 1 98 ? 22.78410 -12.36379 30.98739 1.000 17.19640 519 ILE A CA 1
ATOM 717 C C . ILE A 1 98 ? 22.97810 -11.07538 30.19639 1.000 15.52062 519 ILE A C 1
ATOM 718 O O . ILE A 1 98 ? 23.95906 -10.93532 29.45644 1.000 16.15148 519 ILE A O 1
ATOM 723 N N . GLY A 1 99 ? 22.02114 -10.14958 30.32389 1.000 17.89834 520 GLY A N 1
ATOM 724 C CA . GLY A 1 99 ? 21.99647 -8.96288 29.49363 1.000 16.99987 520 GLY A CA 1
ATOM 725 C C . GLY A 1 99 ? 21.45917 -9.18516 28.10621 1.000 14.63644 520 GLY A C 1
ATOM 726 O O . GLY A 1 99 ? 21.63418 -8.31499 27.24379 1.000 14.89292 520 GLY A O 1
ATOM 727 N N . PHE A 1 100 ? 20.83622 -10.34415 27.85967 1.000 14.99218 521 PHE A N 1
ATOM 728 C CA . PHE A 1 100 ? 20.23441 -10.70185 26.58829 1.000 14.05235 521 PHE A CA 1
ATOM 729 C C . PHE A 1 100 ? 18.93404 -11.42967 26.90165 1.000 15.68666 521 PHE A C 1
ATOM 730 O O . PHE A 1 100 ? 18.79248 -12.03870 27.97148 1.000 17.46639 521 PHE A O 1
ATOM 738 N N . ALA A 1 101 ? 17.99484 -11.39123 25.96708 1.000 11.72910 522 ALA A N 1
ATOM 739 C CA . ALA A 1 101 ? 16.73167 -12.10242 26.13071 1.000 13.23705 522 ALA A CA 1
ATOM 740 C C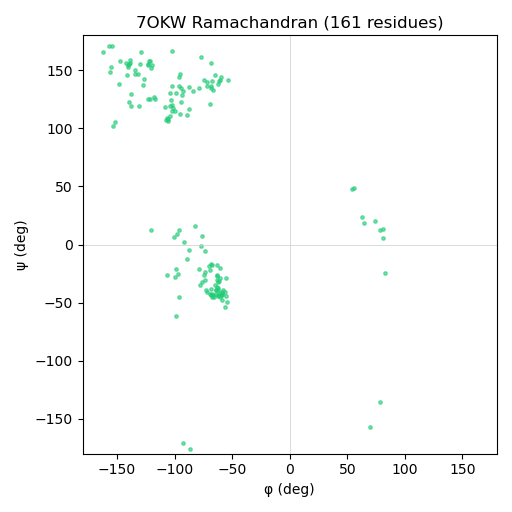 . ALA A 1 101 ? 16.45493 -12.95033 24.89862 1.000 13.89595 522 ALA A C 1
ATOM 741 O O . ALA A 1 101 ? 16.98634 -12.69838 23.82251 1.000 15.11210 522 ALA A O 1
ATOM 743 N N A GLN A 1 102 ? 15.61167 -13.96668 25.06807 0.500 13.81175 523 GLN A N 1
ATOM 744 N N B GLN A 1 102 ? 15.56564 -13.93265 25.05353 0.500 13.29960 523 GLN A N 1
ATOM 745 C CA A GLN A 1 102 ? 15.20613 -14.83649 23.97268 0.500 18.18361 523 GLN A CA 1
ATOM 746 C CA B GLN A 1 102 ? 15.21511 -14.84596 23.97075 0.500 18.18420 523 GLN A CA 1
ATOM 747 C C A GLN A 1 102 ? 13.69295 -14.79239 23.82613 0.500 17.08349 523 GLN A C 1
ATOM 748 C C B GLN A 1 102 ? 13.70114 -14.86983 23.80308 0.500 17.08240 523 GLN A C 1
ATOM 749 O O A GLN A 1 102 ? 12.96581 -15.03489 24.79408 0.500 16.08884 523 GLN A O 1
ATOM 750 O O B GLN A 1 102 ? 12.97852 -15.24487 24.73140 0.500 16.06673 523 GLN A O 1
ATOM 761 N N . LEU A 1 103 ? 13.22630 -14.48920 22.61949 1.000 14.75520 524 LEU A N 1
ATOM 762 C CA . LEU A 1 103 ? 11.80256 -14.39969 22.33020 1.000 13.63383 524 LEU A CA 1
ATOM 763 C C . LEU A 1 103 ? 11.45112 -15.39821 21.23925 1.000 17.55874 524 LEU A C 1
ATOM 764 O O . LEU A 1 103 ? 12.06690 -15.39522 20.16673 1.000 17.60025 524 LEU A O 1
ATOM 769 N N . SER A 1 104 ? 10.45297 -16.24615 21.49991 1.000 12.86002 525 SER A N 1
ATOM 770 C CA . SER A 1 104 ? 10.16638 -17.32314 20.57202 1.000 17.52284 525 SER A CA 1
ATOM 771 C C . SER A 1 104 ? 8.66421 -17.47798 20.42211 1.000 19.40132 525 SER A C 1
ATOM 772 O O . SER A 1 104 ? 7.89376 -17.09905 21.31084 1.000 20.20124 525 SER A O 1
ATOM 775 N N . ILE A 1 105 ? 8.26407 -18.04186 19.28436 1.000 18.25071 526 ILE A N 1
ATOM 776 C CA . ILE A 1 105 ? 6.91990 -18.59390 19.15127 1.000 17.44606 526 ILE A CA 1
ATOM 777 C C . ILE A 1 105 ? 6.81839 -19.82087 20.03915 1.000 23.31044 526 ILE A C 1
ATOM 778 O O . ILE A 1 105 ? 7.72973 -20.66019 20.06185 1.000 23.30203 526 ILE A O 1
ATOM 783 N N . SER A 1 106 ? 5.71905 -19.92559 20.78481 1.000 21.55430 527 SER A N 1
ATOM 784 C CA . SER A 1 106 ? 5.49659 -21.05923 21.68351 1.000 26.62003 527 SER A CA 1
ATOM 785 C C . SER A 1 106 ? 5.43214 -22.39389 20.96264 1.000 32.33897 527 SER A C 1
ATOM 786 O O . SER A 1 106 ? 5.71586 -23.42552 21.57516 1.000 42.12159 527 SER A O 1
ATOM 790 N N . LYS B 1 10 ? 35.90858 -4.51355 7.20004 1.000 57.50720 431 LYS B N 1
ATOM 791 C CA . LYS B 1 10 ? 36.05591 -4.29114 8.63676 1.000 50.75042 431 LYS B CA 1
ATOM 792 C C . LYS B 1 10 ? 36.54285 -5.55092 9.35296 1.000 46.62012 431 LYS B C 1
ATOM 793 O O . LYS B 1 10 ? 37.40385 -6.27635 8.84670 1.000 45.57924 431 LYS B O 1
ATOM 795 N N . ILE B 1 11 ? 35.97251 -5.79551 10.52983 1.000 47.77474 432 ILE B N 1
ATOM 796 C CA . ILE B 1 11 ? 36.33584 -6.91096 11.40111 1.000 40.65177 432 ILE B CA 1
ATOM 797 C C . ILE B 1 11 ? 35.43184 -8.10210 11.09885 1.000 37.34598 432 ILE B C 1
ATOM 798 O O . ILE B 1 11 ? 34.20660 -7.93896 11.02991 1.000 42.93592 432 ILE B O 1
ATOM 803 N N . PRO B 1 12 ? 35.97521 -9.30709 10.92031 1.000 34.69366 433 PRO B N 1
ATOM 804 C CA . PRO B 1 12 ? 35.12174 -10.45542 10.57874 1.000 33.59137 433 PRO B CA 1
ATOM 805 C C . PRO B 1 12 ? 34.18642 -10.84527 11.71436 1.000 38.52294 433 PRO B C 1
ATOM 806 O O . PRO B 1 12 ? 34.55346 -10.82751 12.89431 1.000 30.14747 433 PRO B O 1
ATOM 810 N N . ILE B 1 13 ? 32.96169 -11.19387 11.33078 1.000 30.86856 434 ILE B N 1
ATOM 811 C CA . ILE B 1 13 ? 31.94151 -11.68142 12.25535 1.000 28.05264 434 ILE B CA 1
ATOM 812 C C . ILE B 1 13 ? 31.98730 -13.20395 12.27666 1.000 31.38448 434 ILE B C 1
ATOM 813 O O . ILE B 1 13 ? 31.94077 -13.84992 11.22108 1.000 24.60775 434 ILE B O 1
ATOM 818 N N . SER B 1 14 ? 32.07155 -13.78890 13.47435 1.000 26.08680 435 SER B N 1
ATOM 819 C CA . SER B 1 14 ? 32.15054 -15.23813 13.60625 1.000 24.54225 435 SER B CA 1
ATOM 820 C C . SER B 1 14 ? 30.74670 -15.79106 13.83079 1.000 24.62704 435 SER B C 1
ATOM 821 O O . SER B 1 14 ? 30.07072 -15.40168 14.79062 1.000 24.46225 435 SER B O 1
ATOM 824 N N . LEU B 1 15 ? 30.31973 -16.69989 12.95468 1.000 19.87066 436 LEU B N 1
ATOM 825 C CA . LEU B 1 15 ? 28.94813 -17.18661 12.90352 1.000 21.70904 436 LEU B CA 1
ATOM 826 C C . LEU B 1 15 ? 28.90161 -18.70074 13.04832 1.000 25.44562 436 LEU B C 1
ATOM 827 O O . LEU B 1 15 ? 29.86135 -19.41529 12.73406 1.000 22.05578 436 LEU B O 1
ATOM 832 N N . VAL B 1 16 ? 27.75866 -19.18596 13.52880 1.000 14.29225 437 VAL B N 1
ATOM 833 C CA . VAL B 1 16 ? 27.47528 -20.60878 13.60720 1.000 18.79766 437 VAL B CA 1
ATOM 834 C C . VAL B 1 16 ? 26.09528 -20.82149 13.00689 1.000 19.59370 437 VAL B C 1
ATOM 835 O O . VAL B 1 16 ? 25.10997 -20.25683 13.49397 1.000 16.55801 437 VAL B O 1
ATOM 839 N N . LEU B 1 17 ? 26.02564 -21.61111 11.94308 1.000 17.07145 438 LEU B N 1
ATOM 840 C CA . LEU B 1 17 ? 24.75897 -22.05013 11.36756 1.000 18.54917 438 LEU B CA 1
ATOM 841 C C . LEU B 1 17 ? 24.50000 -23.48033 11.81950 1.000 20.50674 438 LEU B C 1
ATOM 842 O O . LEU B 1 17 ? 25.27182 -24.38833 11.48872 1.000 20.75622 438 LEU B O 1
ATOM 847 N N . ARG B 1 18 ? 23.42167 -23.68458 12.56734 1.000 18.36825 439 ARG B N 1
ATOM 848 C CA . ARG B 1 18 ? 23.04736 -25.01408 13.03651 1.000 18.15043 439 ARG B CA 1
ATOM 849 C C . ARG B 1 18 ? 21.87734 -25.52591 12.20462 1.000 18.91017 439 ARG B C 1
ATOM 850 O O . ARG B 1 18 ? 20.80667 -24.90168 12.17885 1.000 15.80573 439 ARG B O 1
ATOM 858 N N . LEU B 1 19 ? 22.08329 -26.64561 11.51354 1.000 17.93441 440 LEU B N 1
ATOM 859 C CA . LEU B 1 19 ? 21.02342 -27.26329 10.72026 1.000 19.62421 440 LEU B CA 1
ATOM 860 C C . LEU B 1 19 ? 21.41454 -28.70682 10.43197 1.000 21.18155 440 LEU B C 1
ATOM 861 O O . LEU B 1 19 ? 22.57248 -29.10124 10.59942 1.000 21.40773 440 LEU B O 1
ATOM 866 N N . ARG B 1 20 ? 20.43211 -29.48648 9.97362 1.000 23.06270 441 ARG B N 1
ATOM 867 C CA . ARG B 1 20 ? 20.59506 -30.91844 9.74695 1.000 15.91995 441 ARG B CA 1
ATOM 868 C C . ARG B 1 20 ? 20.93684 -31.21191 8.29098 1.000 21.04607 441 ARG B C 1
ATOM 869 O O . ARG B 1 20 ? 20.46899 -30.52739 7.37338 1.000 21.21485 441 ARG B O 1
ATOM 877 N N . ASN B 1 21 ? 21.74082 -32.25863 8.08544 1.000 23.41875 442 ASN B N 1
ATOM 878 C CA . ASN B 1 21 ? 22.15772 -32.63689 6.73864 1.000 28.26293 442 ASN B CA 1
ATOM 879 C C . ASN B 1 21 ? 21.19377 -33.68197 6.17214 1.000 34.66728 442 ASN B C 1
ATOM 880 O O . ASN B 1 21 ? 20.13946 -33.97644 6.74790 1.000 31.58891 442 ASN B O 1
ATOM 885 N N . SER B 1 22 ? 21.56472 -34.26698 5.02514 1.000 34.18948 443 SER B N 1
ATOM 886 C CA . SER B 1 22 ? 20.73529 -35.28649 4.38939 1.000 33.97523 443 SER B CA 1
ATOM 887 C C . SER B 1 22 ? 20.57056 -36.52089 5.26526 1.000 35.89586 443 SER B C 1
ATOM 888 O O . SER B 1 22 ? 19.52716 -37.18286 5.21481 1.000 36.33099 443 SER B O 1
ATOM 891 N N . LYS B 1 23 ? 21.577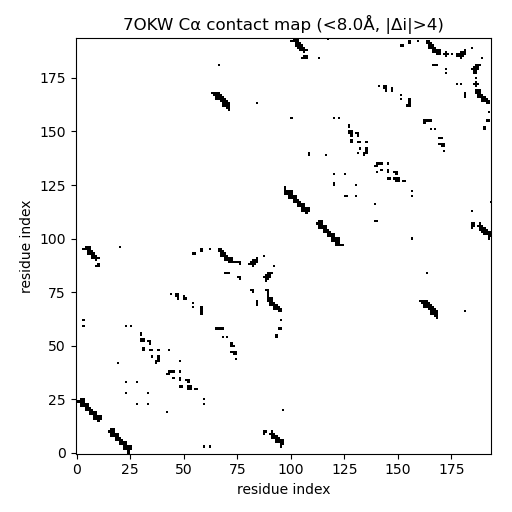38 -36.85163 6.06819 1.000 32.50442 444 LYS B N 1
ATOM 892 C CA . LYS B 1 23 ? 21.43364 -37.92341 7.04337 1.000 32.52456 444 LYS B CA 1
ATOM 893 C C . LYS B 1 23 ? 20.61625 -37.49866 8.26396 1.000 26.26175 444 LYS B C 1
ATOM 894 O O . LYS B 1 23 ? 20.52735 -38.27017 9.22035 1.000 25.42145 444 LYS B O 1
ATOM 896 N N . LYS B 1 24 ? 20.02496 -36.29943 8.23921 1.000 29.11149 445 LYS B N 1
ATOM 897 C CA . LYS B 1 24 ? 19.25220 -35.74398 9.35085 1.000 27.17833 445 LYS B CA 1
ATOM 898 C C . LYS B 1 24 ? 20.10637 -35.48601 10.59444 1.000 29.21648 445 LYS B C 1
ATOM 899 O O . LYS B 1 24 ? 19.57179 -35.32884 11.69995 1.000 26.40688 445 LYS B O 1
ATOM 905 N N . GLU B 1 25 ? 21.43017 -35.41493 10.44052 1.000 24.93562 446 GLU B N 1
ATOM 906 C CA . GLU B 1 25 ? 22.32862 -35.14408 11.55444 1.000 28.47044 446 GLU B CA 1
ATOM 907 C C . GLU B 1 25 ? 22.50599 -33.64104 11.73347 1.000 19.77999 446 GLU B C 1
ATOM 908 O O . GLU B 1 25 ? 22.72885 -32.91262 10.76699 1.000 21.33190 446 GLU B O 1
ATOM 914 N N . LEU B 1 26 ? 22.43789 -33.18838 12.98126 1.000 20.56217 447 LEU B N 1
ATOM 915 C CA . LEU B 1 26 ? 22.58041 -31.76770 13.27765 1.000 22.80808 447 LEU B CA 1
ATOM 916 C C . LEU B 1 26 ? 24.05575 -31.41583 13.37701 1.000 23.46035 447 LEU B C 1
ATOM 917 O O . LEU B 1 26 ? 24.82184 -32.11507 14.04818 1.000 25.15843 447 LEU B O 1
ATOM 922 N N . ASN B 1 27 ? 24.46049 -30.33749 12.71372 1.000 17.69562 448 ASN B N 1
ATOM 923 C CA . ASN B 1 27 ? 25.84528 -29.89354 12.77349 1.000 18.93007 448 ASN B CA 1
ATOM 924 C C . ASN B 1 27 ? 25.92094 -28.39380 12.98544 1.000 21.95263 448 ASN B C 1
ATOM 925 O O . ASN B 1 27 ? 25.06330 -27.63973 12.51116 1.000 21.01737 448 ASN B O 1
ATOM 930 N N . ASP B 1 28 ? 26.96238 -27.97479 13.70811 1.000 17.90425 449 ASP B N 1
ATOM 931 C CA . ASP B 1 28 ? 27.32133 -26.56533 13.83880 1.000 22.30349 449 ASP B CA 1
ATOM 932 C C . ASP B 1 28 ? 28.28101 -26.22300 12.70343 1.000 25.66519 449 ASP B C 1
ATOM 933 O O . ASP B 1 28 ? 29.42234 -26.68453 12.68916 1.000 23.25285 449 ASP B O 1
ATOM 938 N N . ILE B 1 29 ? 27.82629 -25.40873 11.76211 1.000 20.25588 450 ILE B N 1
ATOM 939 C CA . ILE B 1 29 ? 28.65479 -24.96717 10.64354 1.000 20.98989 450 ILE B CA 1
ATOM 940 C C . ILE B 1 29 ? 29.26296 -23.61970 11.01107 1.000 24.62301 450 ILE B C 1
ATOM 941 O O . ILE B 1 29 ? 28.55351 -22.61315 11.13106 1.000 22.41214 450 ILE B O 1
ATOM 946 N N . ARG B 1 30 ? 30.58150 -23.59303 11.19411 1.000 21.46037 451 ARG B N 1
ATOM 947 C CA . ARG B 1 30 ? 31.27646 -22.38581 11.62670 1.000 25.14137 451 ARG B CA 1
ATOM 948 C C . ARG B 1 30 ? 31.89681 -21.67931 10.42985 1.000 28.49583 451 ARG B C 1
ATOM 949 O O . ARG B 1 30 ? 32.58338 -22.30556 9.61368 1.000 25.71201 451 ARG B O 1
ATOM 957 N N . PHE B 1 31 ? 31.64969 -20.37843 10.32845 1.000 25.48877 452 PHE B N 1
ATOM 958 C CA . PHE B 1 31 ? 32.17883 -19.59420 9.22270 1.000 24.67583 452 PHE B CA 1
ATOM 959 C C . PHE B 1 31 ? 32.22019 -18.14176 9.65871 1.000 27.84362 452 PHE B C 1
ATOM 960 O O . PHE B 1 31 ? 31.70926 -17.77445 10.71924 1.000 26.78245 452 PHE B O 1
ATOM 968 N N . GLU B 1 32 ? 32.85303 -17.31763 8.83185 1.000 27.83279 453 GLU B N 1
ATOM 969 C CA . GLU B 1 32 ? 33.01319 -15.90469 9.12184 1.000 24.55189 453 GLU B CA 1
ATOM 970 C C . GLU B 1 32 ? 32.40201 -15.06505 8.00953 1.000 30.73129 453 GLU B C 1
ATOM 971 O O . GLU B 1 32 ? 32.21650 -15.52307 6.87625 1.000 26.98438 453 GLU B O 1
ATOM 977 N N . PHE B 1 33 ? 32.07671 -13.82565 8.35909 1.000 22.37734 454 PHE B N 1
ATOM 978 C CA . PHE B 1 33 ? 31.51738 -12.86215 7.41546 1.000 24.24633 454 PHE B CA 1
ATOM 979 C C . PHE B 1 33 ? 32.19540 -11.52469 7.68479 1.000 27.89856 454 PHE B C 1
ATOM 980 O O . PHE B 1 33 ? 32.09808 -10.99286 8.79400 1.000 26.77889 454 PHE B O 1
ATOM 988 N N . THR B 1 34 ? 32.89705 -10.98231 6.68317 1.000 28.84715 455 THR B N 1
ATOM 989 C CA . THR B 1 34 ? 33.56975 -9.69951 6.85683 1.000 27.99376 455 THR B CA 1
ATOM 990 C C . THR B 1 34 ? 32.76687 -8.59374 6.19440 1.000 26.22875 455 THR B C 1
ATOM 991 O O . THR B 1 34 ? 32.63167 -8.59388 4.96045 1.000 30.05997 455 THR B O 1
ATOM 995 N N . PRO B 1 35 ? 32.22438 -7.64178 6.95470 1.000 33.02971 456 PRO B N 1
ATOM 996 C CA . PRO B 1 35 ? 31.42411 -6.57294 6.34976 1.000 30.91503 456 PRO B CA 1
ATOM 997 C C . PRO B 1 35 ? 32.24506 -5.76446 5.35437 1.000 30.63711 456 PRO B C 1
ATOM 998 O O . PRO B 1 35 ? 33.42786 -5.48848 5.57338 1.000 31.40009 456 PRO B O 1
ATOM 1002 N N . GLY B 1 36 ? 31.59804 -5.38103 4.25380 1.000 32.72077 457 GLY B N 1
ATOM 1003 C CA . GLY B 1 36 ? 32.25912 -4.67935 3.17404 1.000 33.90426 457 GLY B CA 1
ATOM 1004 C C . GLY B 1 36 ? 32.99080 -5.56547 2.19212 1.000 41.33784 457 GLY B C 1
ATOM 1005 O O . GLY B 1 36 ? 33.18883 -5.15869 1.04025 1.000 49.62994 457 GLY B O 1
ATOM 1006 N N . ARG B 1 37 ? 33.40332 -6.76292 2.60742 1.000 36.86800 458 ARG B N 1
ATOM 1007 C CA . ARG B 1 37 ? 34.02223 -7.73570 1.71885 1.000 35.58041 458 ARG B CA 1
ATOM 1008 C C . ARG B 1 37 ? 33.01168 -8.78006 1.25955 1.000 41.14820 458 ARG B C 1
ATOM 1009 O O . ARG B 1 37 ? 32.73962 -8.90943 0.06271 1.000 32.42579 458 ARG B O 1
ATOM 1017 N N . ASP B 1 38 ? 32.44637 -9.52637 2.20422 1.000 26.35710 459 ASP B N 1
ATOM 1018 C CA . ASP B 1 38 ? 31.45795 -10.55275 1.91813 1.000 29.61781 459 ASP B CA 1
ATOM 1019 C C . ASP B 1 38 ? 30.08359 -9.93920 1.64337 1.000 30.22946 459 ASP B C 1
ATOM 1020 O O . ASP B 1 38 ? 29.80201 -8.78219 1.98190 1.000 26.89535 459 ASP B O 1
ATOM 1025 N N . THR B 1 39 ? 29.22784 -10.73466 1.00624 1.000 26.90513 460 THR B N 1
ATOM 1026 C CA . THR B 1 39 ? 27.80627 -10.44023 0.89846 1.000 26.53056 460 THR B CA 1
ATOM 1027 C C . THR B 1 39 ? 27.02747 -11.61597 1.47355 1.000 22.35813 460 THR B C 1
ATOM 1028 O O . THR B 1 39 ? 27.51193 -12.75152 1.48756 1.000 23.83869 460 THR B O 1
ATOM 1032 N N . ALA B 1 40 ? 25.81113 -11.34501 1.94959 1.000 23.65497 461 ALA B N 1
ATOM 1033 C CA . ALA B 1 40 ? 25.00767 -12.42040 2.53186 1.000 22.31938 461 ALA B CA 1
ATOM 1034 C C . ALA B 1 40 ? 24.70279 -13.49963 1.50423 1.000 22.96049 461 ALA B C 1
ATOM 1035 O O . ALA B 1 40 ? 24.80022 -14.70037 1.79027 1.000 21.87718 461 ALA B O 1
ATOM 1037 N N . GLU B 1 41 ? 24.33716 -13.09684 0.29298 1.000 24.29040 462 GLU B N 1
ATOM 1038 C CA . GLU B 1 41 ? 24.00336 -14.10123 -0.70244 1.000 22.51591 462 GLU B CA 1
ATOM 1039 C C . GLU B 1 41 ? 25.25738 -14.80140 -1.21703 1.000 22.25655 462 GLU B C 1
ATOM 1040 O O . GLU B 1 41 ? 25.21240 -15.99835 -1.52588 1.000 25.02124 462 GLU B O 1
ATOM 1046 N N . GLY B 1 42 ? 26.39563 -14.10153 -1.24999 1.000 24.49164 463 GLY B N 1
ATOM 1047 C CA . GLY B 1 42 ? 27.63530 -14.75243 -1.65270 1.000 21.71818 463 GLY B CA 1
ATOM 1048 C C . GLY B 1 42 ? 28.09045 -15.82074 -0.67272 1.000 27.15288 463 GLY B C 1
ATOM 1049 O O . GLY B 1 42 ? 28.50869 -16.91247 -1.07541 1.000 23.90021 463 GLY B O 1
ATOM 1050 N N . VAL B 1 43 ? 28.03683 -15.51146 0.62963 1.000 24.45175 464 VAL B N 1
ATOM 1051 C CA . VAL B 1 43 ? 28.40057 -16.49212 1.64985 1.000 28.14610 464 VAL B CA 1
ATOM 1052 C C . VAL B 1 43 ? 27.42025 -17.66002 1.63845 1.000 23.21649 464 VAL B C 1
ATOM 1053 O O . VAL B 1 43 ? 27.81780 -18.82925 1.76246 1.000 21.46223 464 VAL B O 1
ATOM 1057 N N A SER B 1 44 ? 26.12481 -17.36920 1.49014 0.520 24.54455 465 SER B N 1
ATOM 1058 N N B SER B 1 44 ? 26.13086 -17.37164 1.48831 0.480 24.53886 465 SER B N 1
ATOM 1059 C CA A SER B 1 44 ? 25.13402 -18.43933 1.41486 0.520 22.36470 465 SER B CA 1
ATOM 1060 C CA B SER B 1 44 ? 25.15311 -18.44888 1.41927 0.480 22.37613 465 SER B CA 1
ATOM 1061 C C A SER B 1 44 ? 25.44159 -19.38403 0.25770 0.520 25.34834 465 SER B C 1
ATOM 1062 C C B SER B 1 44 ? 25.45577 -19.38847 0.25820 0.480 25.34062 465 SER B C 1
ATOM 1063 O O A SER B 1 44 ? 25.37796 -20.60919 0.41223 0.520 26.04758 465 SER B O 1
ATOM 1064 O O B SER B 1 44 ? 25.40015 -20.61450 0.41070 0.480 26.02944 465 SER B O 1
ATOM 1069 N N . GLN B 1 45 ? 25.80757 -18.83378 -0.90443 1.000 24.93692 466 GLN B N 1
ATOM 1070 C CA . GLN B 1 45 ? 26.16355 -19.68417 -2.04107 1.000 24.56451 466 GLN B CA 1
ATOM 1071 C C . GLN B 1 45 ? 27.41967 -20.50359 -1.75567 1.000 24.10819 466 GLN B C 1
ATOM 1072 O O . GLN B 1 45 ? 27.49137 -21.68641 -2.11390 1.000 23.91223 466 GLN B O 1
ATOM 1078 N N . GLU B 1 46 ? 28.42021 -19.89570 -1.11334 1.000 26.63084 467 GLU B N 1
ATOM 1079 C CA . GLU B 1 46 ? 29.61675 -20.64058 -0.73351 1.000 27.45649 467 GLU B CA 1
ATOM 1080 C C . GLU B 1 46 ? 29.25698 -21.85436 0.11209 1.000 27.60429 467 GLU B C 1
ATOM 1081 O O . GLU B 1 46 ? 29.78356 -22.95815 -0.09384 1.000 24.21975 467 GLU B O 1
ATOM 1087 N N . LEU B 1 47 ? 28.35240 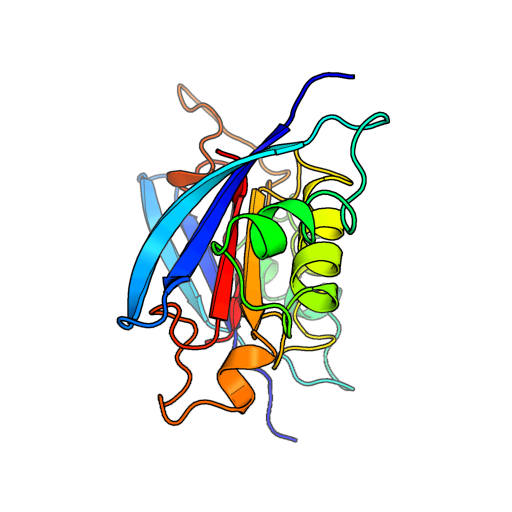-21.66701 1.07731 1.000 26.00343 468 LEU B N 1
ATOM 1088 C CA . LEU B 1 47 ? 27.92876 -22.78879 1.91031 1.000 23.83374 468 LEU B CA 1
ATOM 1089 C C . LEU B 1 47 ? 27.24347 -23.86723 1.07793 1.000 24.76012 468 LEU B C 1
ATOM 1090 O O . LEU B 1 47 ? 27.44516 -25.06503 1.30929 1.000 26.01680 468 LEU B O 1
ATOM 1095 N N . ILE B 1 48 ? 26.43712 -23.45699 0.09663 1.000 23.54323 469 ILE B N 1
ATOM 1096 C CA . ILE B 1 48 ? 25.76027 -24.40903 -0.78069 1.000 26.25785 469 ILE B CA 1
ATOM 1097 C C . ILE B 1 48 ? 26.76524 -25.13916 -1.66792 1.000 26.61377 469 ILE B C 1
ATOM 1098 O O . ILE B 1 48 ? 26.70378 -26.36591 -1.81859 1.000 30.98106 469 ILE B O 1
ATOM 1103 N N . SER B 1 49 ? 27.70582 -24.40182 -2.25937 1.000 29.75458 470 SER B N 1
ATOM 1104 C CA . SER B 1 49 ? 28.71659 -25.02359 -3.11115 1.000 32.24387 470 SER B CA 1
ATOM 1105 C C . SER B 1 49 ? 29.57519 -26.01339 -2.33123 1.000 32.30360 470 SER B C 1
ATOM 1106 O O . SER B 1 49 ? 30.03196 -27.01947 -2.88887 1.000 28.38874 470 SER B O 1
ATOM 1109 N N . ALA B 1 50 ? 29.78518 -25.76340 -1.04236 1.000 26.95336 471 ALA B N 1
ATOM 1110 C CA . ALA B 1 50 ? 30.51202 -26.68344 -0.17834 1.000 29.95340 471 ALA B CA 1
ATOM 1111 C C . ALA B 1 50 ? 29.67421 -27.88011 0.24859 1.000 27.38666 471 ALA B C 1
ATOM 1112 O O . ALA B 1 50 ? 30.18785 -28.75003 0.96059 1.000 32.57220 471 ALA B O 1
ATOM 1114 N N . GLY B 1 51 ? 28.41139 -27.94970 -0.17279 1.000 25.37652 472 GLY B N 1
ATOM 1115 C CA . GLY B 1 51 ? 27.55334 -29.05099 0.19975 1.000 24.65039 472 GLY B CA 1
ATOM 1116 C C . GLY B 1 51 ? 27.06999 -28.99886 1.62833 1.000 32.82164 472 GLY B C 1
ATOM 1117 O O . GLY B 1 51 ? 26.66551 -30.02761 2.17021 1.000 33.50572 472 GLY B O 1
ATOM 1118 N N . LEU B 1 52 ? 27.09661 -27.81987 2.25654 1.000 24.49067 473 LEU B N 1
ATOM 1119 C CA . LEU B 1 52 ? 26.72700 -27.69155 3.66313 1.000 24.78932 473 LEU B CA 1
ATOM 1120 C C . LEU B 1 52 ? 25.29801 -27.20675 3.85859 1.000 28.22783 473 LEU B C 1
ATOM 1121 O O . LEU B 1 52 ? 24.73819 -27.39447 4.94625 1.000 27.08538 473 LEU B O 1
ATOM 1126 N N . VAL B 1 53 ? 24.72399 -26.56012 2.84442 1.000 27.28432 474 VAL B N 1
ATOM 1127 C CA . VAL B 1 53 ? 23.37040 -26.02012 2.86161 1.000 22.18640 474 VAL B CA 1
ATOM 1128 C C . VAL B 1 53 ? 22.66940 -26.46327 1.58607 1.000 26.77384 474 VAL B C 1
ATOM 1129 O O . VAL B 1 53 ? 23.29866 -26.63052 0.53371 1.000 25.05614 474 VAL B O 1
ATOM 1133 N N . ASP B 1 54 ? 21.36581 -26.69597 1.69472 1.000 26.51665 475 ASP B N 1
ATOM 1134 C CA . ASP B 1 54 ? 20.55772 -27.02838 0.52644 1.000 26.83828 475 ASP B CA 1
ATOM 1135 C C . ASP B 1 54 ? 20.37552 -25.80653 -0.36687 1.000 28.36713 475 ASP B C 1
ATOM 1136 O O . ASP B 1 54 ? 20.10980 -24.70142 0.10843 1.000 24.29947 475 ASP B O 1
ATOM 1141 N N . GLY B 1 55 ? 20.50702 -26.01068 -1.68112 1.000 33.54437 476 GLY B N 1
ATOM 1142 C CA . GLY B 1 55 ? 20.38713 -24.89296 -2.60829 1.000 22.94515 476 GLY B CA 1
ATOM 1143 C C . GLY B 1 55 ? 19.04016 -24.19822 -2.55562 1.000 29.57699 476 GLY B C 1
ATOM 1144 O O . GLY B 1 55 ? 18.94512 -22.99683 -2.81758 1.000 25.13903 476 GLY B O 1
ATOM 1145 N N . ARG B 1 56 ? 17.98342 -24.93086 -2.20325 1.000 25.16318 477 ARG B N 1
ATOM 1146 C CA . ARG B 1 56 ? 16.67193 -24.31380 -2.07790 1.000 23.34311 477 ARG B CA 1
ATOM 1147 C C . ARG B 1 56 ? 16.63058 -23.26180 -0.97197 1.000 26.96587 477 ARG B C 1
ATOM 1148 O O . ARG B 1 56 ? 15.73273 -22.41409 -0.96761 1.000 24.22979 477 ARG B O 1
ATOM 1156 N N . ASP B 1 57 ? 17.59765 -23.27682 -0.05667 1.000 24.96491 478 ASP B N 1
ATOM 1157 C CA . ASP B 1 57 ? 17.60814 -22.37093 1.08244 1.000 21.49303 478 ASP B CA 1
ATOM 1158 C C . ASP B 1 57 ? 18.47541 -21.14427 0.83459 1.000 24.85559 478 ASP B C 1
ATOM 1159 O O . ASP B 1 57 ? 18.74208 -20.39273 1.77078 1.000 24.73644 478 ASP B O 1
ATOM 1164 N N . LEU B 1 58 ? 18.89154 -20.91172 -0.41667 1.000 24.00456 479 LEU B N 1
ATOM 1165 C CA . LEU B 1 58 ? 19.80536 -19.81103 -0.71810 1.000 22.10552 479 LEU B CA 1
ATOM 1166 C C . LEU B 1 58 ? 19.25635 -18.47229 -0.24047 1.000 26.50362 479 LEU B C 1
ATOM 1167 O O . LEU B 1 58 ? 19.92495 -17.74933 0.50917 1.000 26.00095 479 LEU B O 1
ATOM 1172 N N . VAL B 1 59 ? 18.03026 -18.13130 -0.65711 1.000 23.00252 480 VAL B N 1
ATOM 1173 C CA . VAL B 1 59 ? 17.46912 -16.81746 -0.36391 1.000 24.67811 480 VAL B CA 1
ATOM 1174 C C . VAL B 1 59 ? 17.19303 -16.67330 1.12679 1.000 23.60047 480 VAL B C 1
ATOM 1175 O O . VAL B 1 59 ? 17.49825 -15.63799 1.72781 1.000 20.71062 480 VAL B O 1
ATOM 1179 N N . ILE B 1 60 ? 16.62664 -17.71024 1.74968 1.000 23.48345 481 ILE B N 1
ATOM 1180 C CA . ILE B 1 60 ? 16.26372 -17.60276 3.16306 1.000 19.61999 481 ILE B CA 1
ATOM 1181 C C . ILE B 1 60 ? 17.50803 -17.50783 4.03066 1.000 19.17857 481 ILE B C 1
ATOM 1182 O O . ILE B 1 60 ? 17.55644 -16.72175 4.98604 1.000 22.21098 481 ILE B O 1
ATOM 1187 N N . VAL B 1 61 ? 18.52371 -18.32035 3.73837 1.000 20.05600 482 VAL B N 1
ATOM 1188 C CA . VAL B 1 61 ? 19.73249 -18.24442 4.54630 1.000 21.72878 482 VAL B CA 1
ATOM 1189 C C . VAL B 1 61 ? 20.37778 -16.87451 4.37914 1.000 19.83067 482 VAL B C 1
ATOM 1190 O O . VAL B 1 61 ? 20.79067 -16.25181 5.36173 1.000 20.08425 482 VAL B O 1
ATOM 1194 N N . ALA B 1 62 ? 20.43389 -16.35828 3.14044 1.000 19.10289 483 ALA B N 1
ATOM 1195 C CA . ALA B 1 62 ? 20.99655 -15.02563 2.92341 1.000 21.17404 483 ALA B CA 1
ATOM 1196 C C . ALA B 1 62 ? 20.21406 -13.96742 3.68780 1.000 20.30322 483 ALA B C 1
ATOM 1197 O O . ALA B 1 62 ? 20.79902 -13.08211 4.31918 1.000 20.58751 483 ALA B O 1
ATOM 1199 N N . ALA B 1 63 ? 18.88277 -14.03438 3.62218 1.000 19.68309 484 ALA B N 1
ATOM 1200 C CA . ALA B 1 63 ? 18.05789 -13.01653 4.25743 1.000 19.08873 484 ALA B CA 1
ATOM 1201 C C . ALA B 1 63 ? 18.31922 -12.96057 5.75414 1.000 20.78495 484 ALA B C 1
ATOM 1202 O O . ALA B 1 63 ? 18.43000 -11.87419 6.33694 1.000 21.88783 484 ALA B O 1
ATOM 1204 N N . ASN B 1 64 ? 18.40826 -14.12083 6.39366 1.000 21.38480 485 ASN B N 1
ATOM 1205 C CA . ASN B 1 64 ? 18.64082 -14.15418 7.82941 1.000 21.58947 485 ASN B CA 1
ATOM 1206 C C . ASN B 1 64 ? 20.08552 -13.85814 8.19049 1.000 20.93340 485 ASN B C 1
ATOM 1207 O O . ASN B 1 64 ? 20.34361 -13.27760 9.25385 1.000 19.29697 485 ASN B O 1
ATOM 1212 N N . LEU B 1 65 ? 21.03213 -14.25507 7.33007 1.000 21.80019 486 LEU B N 1
ATOM 1213 C CA . LEU B 1 65 ? 22.41276 -13.81829 7.50096 1.000 18.68417 486 LEU B CA 1
ATOM 1214 C C . LEU B 1 65 ? 22.50558 -12.29861 7.46024 1.000 20.59354 486 LEU B C 1
ATOM 1215 O O . LEU B 1 65 ? 23.19829 -11.68890 8.28624 1.000 22.12080 486 LEU B O 1
ATOM 1220 N N . GLN B 1 66 ? 21.78115 -11.66747 6.53044 1.000 19.84230 487 GLN B N 1
ATOM 1221 C CA . GLN B 1 66 ? 21.73080 -10.20839 6.47628 1.000 22.15298 487 GLN B CA 1
ATOM 1222 C C . GLN B 1 66 ? 21.19202 -9.61347 7.77431 1.000 28.82860 487 GLN B C 1
ATOM 1223 O O . GLN B 1 66 ? 21.72488 -8.61137 8.26865 1.000 24.07287 487 GLN B O 1
ATOM 1229 N N . LYS B 1 67 ? 20.15313 -10.22801 8.35875 1.000 23.86743 488 LYS B N 1
ATOM 1230 C CA . LYS B 1 67 ? 19.59568 -9.69915 9.60387 1.000 28.82835 488 LYS B CA 1
ATOM 1231 C C . LYS B 1 67 ? 20.63519 -9.64159 10.71320 1.000 26.26465 488 LYS B C 1
ATOM 1232 O O . LYS B 1 67 ? 20.70722 -8.65625 11.45500 1.000 25.93950 488 LYS B O 1
ATOM 1238 N N . ILE B 1 68 ? 21.43389 -10.69879 10.85589 1.000 22.18188 489 ILE B N 1
ATOM 1239 C CA . ILE B 1 68 ? 22.40860 -10.77279 11.93905 1.000 22.19794 489 ILE B CA 1
ATOM 1240 C C . ILE B 1 68 ? 23.57616 -9.81711 11.69432 1.000 24.13447 489 ILE B C 1
ATOM 1241 O O . ILE B 1 68 ? 24.05374 -9.15114 12.61971 1.000 21.04243 489 ILE B O 1
ATOM 1246 N N . VAL B 1 69 ? 24.05223 -9.71079 10.45244 1.000 20.11157 490 VAL B N 1
ATOM 1247 C CA . VAL B 1 69 ? 25.26183 -8.91371 10.24807 1.000 25.65003 490 VAL B CA 1
ATOM 1248 C C . VAL B 1 69 ? 24.99998 -7.40796 10.22772 1.000 24.70387 490 VAL B C 1
ATOM 1249 O O . VAL B 1 69 ? 25.95731 -6.62912 10.35556 1.000 23.22684 490 VAL B O 1
ATOM 1253 N N A GLU B 1 70 ? 23.74161 -6.97138 10.09908 0.500 28.10921 491 GLU B N 1
ATOM 1254 N N B GLU B 1 70 ? 23.74322 -6.97648 10.05964 0.500 28.10083 491 GLU B N 1
ATOM 1255 C CA A GLU B 1 70 ? 23.46444 -5.53818 10.09984 0.500 28.05470 491 GLU B CA 1
ATOM 1256 C CA B GLU B 1 70 ? 23.42914 -5.54995 10.10909 0.500 28.04715 491 GLU B CA 1
ATOM 1257 C C A GLU B 1 70 ? 23.73368 -4.91554 11.46402 0.500 25.26736 491 GLU B C 1
ATOM 1258 C C B GLU B 1 70 ? 23.78694 -4.95130 11.46278 0.500 25.27197 491 GLU B C 1
ATOM 1259 O O A GLU B 1 70 ? 24.26699 -3.80409 11.54575 0.500 27.30942 491 GLU B O 1
ATOM 1260 O O B GLU B 1 70 ? 24.43111 -3.89949 11.53902 0.500 27.31826 491 GLU B O 1
ATOM 1271 N N . GLU B 1 71 ? 23.36836 -5.60227 12.54490 1.000 21.86425 492 GLU B N 1
ATOM 1272 C CA . GLU B 1 71 ? 23.56049 -5.09002 13.90293 1.000 22.30213 492 GLU B CA 1
ATOM 1273 C C . GLU B 1 71 ? 23.94126 -6.23851 14.83255 1.000 26.03544 492 GLU B C 1
ATOM 1274 O O . GLU B 1 71 ? 23.16627 -6.63556 15.71258 1.000 23.16628 492 GLU B O 1
ATOM 1277 N N . PRO B 1 72 ? 25.15623 -6.77791 14.68239 1.000 20.89862 493 PRO B N 1
ATOM 1278 C CA . PRO B 1 72 ? 25.51922 -7.99557 15.43060 1.000 23.25923 493 PRO B CA 1
ATOM 1279 C C . PRO B 1 72 ? 25.69533 -7.79883 16.93175 1.000 23.18873 493 PRO B C 1
ATOM 1280 O O . PRO B 1 72 ? 25.65678 -8.79238 17.66586 1.000 21.97543 493 PRO B O 1
ATOM 1284 N N . GLN B 1 73 ? 25.88899 -6.57458 17.42912 1.000 19.74012 494 GLN B N 1
ATOM 1285 C CA . GLN B 1 73 ? 25.90587 -6.42780 18.88405 1.000 19.89970 494 GLN B CA 1
ATOM 1286 C C . GLN B 1 73 ? 24.50341 -6.56111 19.46797 1.000 21.67349 494 GLN B C 1
ATOM 1287 O O . GLN B 1 73 ? 24.35178 -6.92108 20.64658 1.000 20.84579 494 GLN B O 1
ATOM 1293 N N . SER B 1 74 ? 23.47979 -6.30537 18.66007 1.000 17.95008 495 SER B N 1
ATOM 1294 C CA . SER B 1 74 ? 22.10000 -6.31603 19.12936 1.000 21.07670 495 SER B CA 1
ATOM 1295 C C . SER B 1 74 ? 21.41158 -7.64466 18.87659 1.000 18.84550 495 SER B C 1
ATOM 1296 O O . SER B 1 74 ? 20.72287 -8.16742 19.76179 1.000 17.10712 495 SER B O 1
ATOM 1299 N N . ASN B 1 75 ? 21.58655 -8.18839 17.67709 1.000 17.27301 496 ASN B N 1
ATOM 1300 C CA . ASN B 1 75 ? 20.90173 -9.38542 17.21200 1.000 16.89934 496 ASN B CA 1
ATOM 1301 C C . ASN B 1 75 ? 21.89432 -10.54009 17.21091 1.000 20.88630 496 ASN B C 1
ATOM 1302 O O . ASN B 1 75 ? 22.78356 -10.60148 16.35720 1.000 19.15218 496 ASN B O 1
ATOM 1307 N N . ARG B 1 76 ? 21.74308 -11.44827 18.17008 1.000 15.72991 497 ARG B N 1
ATOM 1308 C CA . ARG B 1 76 ? 22.72996 -12.49084 18.41025 1.000 16.33780 497 ARG B CA 1
ATOM 1309 C C . ARG B 1 76 ? 22.35431 -13.83564 17.80144 1.000 16.03450 497 ARG B C 1
ATOM 1310 O O . ARG B 1 76 ? 23.24256 -14.65046 17.52942 1.000 17.65817 497 ARG B O 1
ATOM 1318 N N . SER B 1 77 ? 21.06479 -14.12715 17.63531 1.000 15.23206 498 SER B N 1
ATOM 1319 C CA . SER B 1 77 ? 20.66775 -15.41525 17.08826 1.000 14.94676 498 SER B CA 1
ATOM 1320 C C . SER B 1 77 ? 19.28325 -15.29179 16.47240 1.000 15.73336 498 SER B C 1
ATOM 1321 O O . SER B 1 77 ? 18.45853 -14.48594 16.91807 1.000 15.13855 498 SER B O 1
ATOM 1324 N N . VAL B 1 78 ? 19.04608 -16.08927 15.42501 1.000 15.68591 499 VAL B N 1
ATOM 1325 C CA . VAL B 1 78 ? 17.72286 -16.24519 14.82208 1.000 17.77769 499 VAL B CA 1
ATOM 1326 C C . VAL B 1 78 ? 17.49264 -17.69919 14.42448 1.000 14.26765 499 VAL B C 1
ATOM 1327 O O . VAL B 1 78 ? 18.41331 -18.41492 14.01726 1.000 15.60522 499 VAL B O 1
ATOM 1331 N N . THR B 1 79 ? 16.23804 -18.12617 14.53626 1.000 15.56553 500 THR B N 1
ATOM 1332 C CA . THR B 1 79 ? 15.79338 -19.44498 14.11063 1.000 18.45418 500 THR B CA 1
ATOM 1333 C C . THR B 1 79 ? 14.69118 -19.25743 13.08304 1.000 19.11160 500 THR B C 1
ATOM 1334 O O . THR B 1 79 ? 13.69872 -18.56005 13.34159 1.000 16.08688 500 THR B O 1
ATOM 1338 N N . PHE B 1 80 ? 14.87433 -19.85940 11.91321 1.000 17.21091 501 PHE B N 1
ATOM 1339 C CA . PHE B 1 80 ? 14.01089 -19.57057 10.78906 1.000 14.64928 501 PHE B CA 1
ATOM 1340 C C . PHE B 1 80 ? 13.69458 -20.84736 10.02841 1.000 20.56685 501 PHE B C 1
ATOM 1341 O O . PHE B 1 80 ? 14.45764 -21.82025 10.04469 1.000 15.58796 501 PHE B O 1
ATOM 1349 N N . LYS B 1 81 ? 12.55789 -20.81546 9.34462 1.000 16.88904 502 LYS B N 1
ATOM 13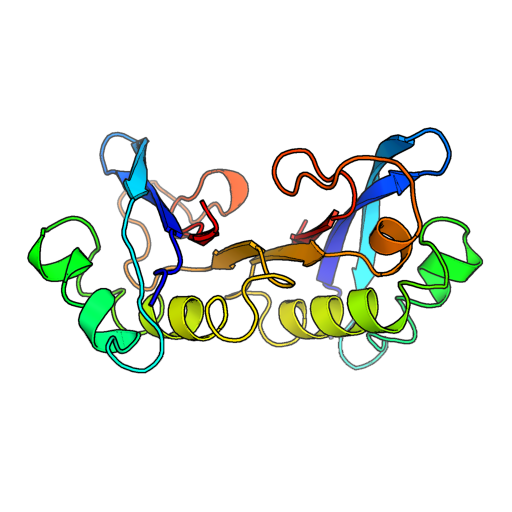50 C CA . LYS B 1 81 ? 12.11139 -21.95963 8.55750 1.000 18.89288 502 LYS B CA 1
ATOM 1351 C C . LYS B 1 81 ? 12.91407 -22.11242 7.26702 1.000 17.65140 502 LYS B C 1
ATOM 1352 O O . LYS B 1 81 ? 13.25772 -21.13387 6.60196 1.000 19.61016 502 LYS B O 1
ATOM 1358 N N . LEU B 1 82 ? 13.19522 -23.35295 6.90225 1.000 20.66533 503 LEU B N 1
ATOM 1359 C CA . LEU B 1 82 ? 13.92930 -23.65136 5.68076 1.000 19.65974 503 LEU B CA 1
ATOM 1360 C C . LEU B 1 82 ? 12.95809 -23.98600 4.55568 1.000 22.61927 503 LEU B C 1
ATOM 1361 O O . LEU B 1 82 ? 12.01125 -24.74516 4.75700 1.000 22.81306 503 LEU B O 1
ATOM 1366 N N . ALA B 1 83 ? 13.21917 -23.44561 3.35931 1.000 25.32304 504 ALA B N 1
ATOM 1367 C CA . ALA B 1 83 ? 12.43093 -23.83884 2.19287 1.000 20.66977 504 ALA B CA 1
ATOM 1368 C C . ALA B 1 83 ? 12.61234 -25.31989 1.87727 1.000 22.74577 504 ALA B C 1
ATOM 1369 O O . ALA B 1 83 ? 11.66639 -25.99397 1.45460 1.000 30.26358 504 ALA B O 1
ATOM 1371 N N . SER B 1 84 ? 13.82267 -25.84811 2.07547 1.000 30.72809 505 SER B N 1
ATOM 1372 C CA . SER B 1 84 ? 14.05832 -27.26488 1.81924 1.000 26.93789 505 SER B CA 1
ATOM 1373 C C . SER B 1 84 ? 13.22870 -28.15166 2.73277 1.000 33.27855 505 SER B C 1
ATOM 1374 O O . SER B 1 84 ? 12.91364 -29.28737 2.36490 1.000 34.09940 505 SER B O 1
ATOM 1377 N N . GLY B 1 85 ? 12.87674 -27.66000 3.92629 1.000 27.15621 506 GLY B N 1
ATOM 1378 C CA . GLY B 1 85 ? 12.13436 -28.47789 4.87216 1.000 27.76151 506 GLY B CA 1
ATOM 1379 C C . GLY B 1 85 ? 10.67913 -28.65926 4.49010 1.000 36.47652 506 GLY B C 1
ATOM 1380 O O . GLY B 1 85 ? 10.05214 -29.65617 4.86834 1.000 31.01966 506 GLY B O 1
ATOM 1381 N N . VAL B 1 86 ? 10.12299 -27.70534 3.73791 1.000 28.59001 507 VAL B N 1
ATOM 1382 C CA . VAL B 1 86 ? 8.75547 -27.82536 3.23919 1.000 28.11164 507 VAL B CA 1
ATOM 1383 C C . VAL B 1 86 ? 8.62829 -29.01289 2.28797 1.000 38.73712 507 VAL B C 1
ATOM 1384 O O . VAL B 1 86 ? 7.54181 -29.58554 2.13072 1.000 37.07892 507 VAL B O 1
ATOM 1388 N N . GLU B 1 87 ? 9.72600 -29.40630 1.64310 1.000 33.50687 508 GLU B N 1
ATOM 1389 C CA . GLU B 1 87 ? 9.70397 -30.45660 0.63635 1.000 36.22452 508 GLU B CA 1
ATOM 1390 C C . GLU B 1 87 ? 10.18551 -31.79605 1.18128 1.000 37.23894 508 GLU B C 1
ATOM 1391 O O . GLU B 1 87 ? 10.33210 -32.75579 0.41412 1.000 33.19685 508 GLU B O 1
ATOM 1397 N N . GLY B 1 88 ? 10.43416 -31.88288 2.48887 1.000 37.05609 509 GLY B N 1
ATOM 1398 C CA . GLY B 1 88 ? 10.80669 -33.12719 3.12221 1.000 33.92297 509 GLY B CA 1
ATOM 1399 C C . GLY B 1 88 ? 9.62737 -33.74513 3.85733 1.000 25.76177 509 GLY B C 1
ATOM 1400 O O . GLY B 1 88 ? 8.60575 -33.11138 4.09071 1.000 29.36894 509 GLY B O 1
ATOM 1401 N N . SER B 1 89 ? 9.78708 -35.01467 4.22454 1.000 27.13120 510 SER B N 1
ATOM 1402 C CA . SER B 1 89 ? 8.71051 -35.69760 4.92586 1.000 30.93486 510 SER B CA 1
ATOM 1403 C C . SER B 1 89 ? 8.80601 -35.53684 6.42734 1.000 35.02466 510 SER B C 1
ATOM 1404 O O . SER B 1 89 ? 7.85428 -35.89039 7.12890 1.000 30.33879 510 SER B O 1
ATOM 1407 N N . ASP B 1 90 ? 9.93363 -35.04601 6.93808 1.000 29.62826 511 ASP B N 1
ATOM 1408 C CA . ASP B 1 90 ? 10.04923 -34.83748 8.37428 1.000 33.75431 511 ASP B CA 1
ATOM 1409 C C . ASP B 1 90 ? 9.01803 -33.81605 8.83385 1.000 25.93651 511 ASP B C 1
ATOM 1410 O O . ASP B 1 90 ? 8.78268 -32.80045 8.17228 1.000 30.55251 511 ASP B O 1
ATOM 1415 N N . ILE B 1 91 ? 8.39349 -34.09286 9.97110 1.000 25.87128 512 ILE B N 1
ATOM 1416 C CA . ILE B 1 91 ? 7.47026 -33.14166 10.57427 1.000 27.85948 512 ILE B CA 1
ATOM 1417 C C . ILE B 1 91 ? 8.27619 -31.95628 11.09234 1.000 28.54377 512 ILE B C 1
ATOM 1418 O O . ILE B 1 91 ? 9.17243 -32.14238 11.92760 1.000 25.51289 512 ILE B O 1
ATOM 1423 N N . PRO B 1 92 ? 8.00817 -30.73719 10.62117 1.000 28.04426 513 PRO B N 1
ATOM 1424 C CA . PRO B 1 92 ? 8.79891 -29.58162 11.07120 1.000 26.13805 513 PRO B CA 1
ATOM 1425 C C . PRO B 1 92 ? 8.67275 -29.35104 12.57256 1.000 24.56808 513 PRO B C 1
ATOM 1426 O O . PRO B 1 92 ? 7.61115 -29.52562 13.17125 1.000 24.96807 513 PRO B O 1
ATOM 1430 N N . ASP B 1 93 ? 9.79345 -28.98124 13.18155 1.000 23.88556 514 ASP B N 1
ATOM 1431 C CA . ASP B 1 93 ? 9.87357 -28.78791 14.62714 1.000 23.09045 514 ASP B CA 1
ATOM 1432 C C . ASP B 1 93 ? 10.99992 -27.78760 14.86233 1.000 19.37270 514 ASP B C 1
ATOM 1433 O O . ASP B 1 93 ? 12.17746 -28.15058 14.81167 1.000 18.93499 514 ASP B O 1
ATOM 1438 N N . ASP B 1 94 ? 10.63038 -26.53279 15.11614 1.000 20.94589 515 ASP B N 1
ATOM 1439 C CA . ASP B 1 94 ? 11.64668 -25.50171 15.28098 1.000 17.75982 515 ASP B CA 1
ATOM 1440 C C . ASP B 1 94 ? 12.50995 -25.75602 16.51278 1.000 19.72777 515 ASP B C 1
ATOM 1441 O O . ASP B 1 94 ? 13.71736 -25.48448 16.49034 1.000 19.16512 515 ASP B O 1
ATOM 1446 N N . GLY B 1 95 ? 11.91924 -26.29959 17.58009 1.000 19.14030 516 GLY B N 1
ATOM 1447 C CA . GLY B 1 95 ? 12.65578 -26.52960 18.81355 1.000 20.14393 516 GLY B CA 1
ATOM 1448 C C . GLY B 1 95 ? 13.73339 -27.59052 18.70927 1.000 20.71520 516 GLY B C 1
ATOM 1449 O O . GLY B 1 95 ? 14.60823 -27.65210 19.58096 1.000 20.37295 516 GLY B O 1
ATOM 1450 N N . LYS B 1 96 ? 13.68417 -28.43780 17.67592 1.000 17.67406 517 LYS B N 1
ATOM 1451 C CA . LYS B 1 96 ? 14.72699 -29.43709 17.45392 1.000 15.09085 517 LYS B CA 1
ATOM 1452 C C . LYS B 1 96 ? 15.41066 -29.26674 16.10121 1.000 20.62123 517 LYS B C 1
ATOM 1453 O O . LYS B 1 96 ? 16.16133 -30.16200 15.67529 1.000 18.71927 517 LYS B O 1
ATOM 1459 N N . LEU B 1 97 ? 15.17804 -28.13371 15.43522 1.000 20.36249 518 LEU B N 1
ATOM 1460 C CA . LEU B 1 97 ? 15.82063 -27.76821 14.17241 1.000 13.66159 518 LEU B CA 1
ATOM 1461 C C . LEU B 1 97 ? 15.60275 -28.85598 13.12340 1.000 18.30723 518 LEU B C 1
ATOM 1462 O O . LEU B 1 97 ? 16.52563 -29.32357 12.44840 1.000 17.23951 518 LEU B O 1
ATOM 1467 N N . ILE B 1 98 ? 14.35082 -29.26591 13.00971 1.000 19.30652 519 ILE B N 1
ATOM 1468 C CA . ILE B 1 98 ? 13.89318 -30.16724 11.96933 1.000 20.87868 519 ILE B CA 1
ATOM 1469 C C . ILE B 1 98 ? 13.07438 -29.31863 11.01305 1.000 19.91901 519 ILE B C 1
ATOM 1470 O O . ILE B 1 98 ? 11.96283 -28.88915 11.34692 1.000 20.89728 519 ILE B O 1
ATOM 1475 N N . GLY B 1 99 ? 13.62913 -29.04864 9.83683 1.000 20.32966 520 GLY B N 1
ATOM 1476 C CA . GLY B 1 99 ? 12.98279 -28.13181 8.92314 1.000 18.01551 520 GLY B CA 1
ATOM 1477 C C . GLY B 1 99 ? 13.22410 -26.67054 9.22792 1.000 20.25792 520 GLY B C 1
ATOM 1478 O O . GLY B 1 99 ? 12.60271 -25.80863 8.58745 1.000 20.50300 520 GLY B O 1
ATOM 1479 N N . PHE B 1 100 ? 14.08377 -26.37267 10.20939 1.000 17.75240 521 PHE B N 1
ATOM 1480 C CA . PHE B 1 100 ? 14.44416 -25.02292 10.61465 1.000 16.18074 521 PHE B CA 1
ATOM 1481 C C . PHE B 1 100 ? 15.93856 -24.98964 10.87362 1.000 15.10695 521 PHE B C 1
ATOM 1482 O O . PHE B 1 100 ? 16.56336 -26.01228 11.16468 1.000 19.82680 521 PHE B O 1
ATOM 1490 N N . ALA B 1 101 ? 16.49403 -23.79190 10.81901 1.000 15.38663 522 ALA B N 1
ATOM 1491 C CA . ALA B 1 101 ? 17.91014 -23.60801 11.05005 1.000 16.50195 522 ALA B CA 1
ATOM 1492 C C . ALA B 1 101 ? 18.08446 -22.49271 12.06217 1.000 17.46546 522 ALA B C 1
ATOM 1493 O O . ALA B 1 101 ? 17.22249 -21.62808 12.21371 1.000 14.56140 522 ALA B O 1
ATOM 1495 N N . GLN B 1 102 ? 19.21357 -22.51509 12.75416 1.000 16.48038 523 GLN B N 1
ATOM 1496 C CA . GLN B 1 102 ? 19.53143 -21.49898 13.74565 1.000 14.77434 523 GLN B CA 1
ATOM 1497 C C . GLN B 1 102 ? 20.85895 -20.85309 13.38818 1.000 17.12997 523 GLN B C 1
ATOM 1498 O O . GLN B 1 102 ? 21.86648 -21.54943 13.21284 1.000 18.05228 523 GLN B O 1
ATOM 1504 N N . LEU B 1 103 ? 20.85963 -19.52883 13.27625 1.000 13.62983 524 LEU B N 1
ATOM 1505 C CA . LEU B 1 103 ? 22.05847 -18.77535 12.92664 1.000 16.83543 524 LEU B CA 1
ATOM 1506 C C . LEU B 1 103 ? 22.42437 -17.83818 14.06876 1.000 17.03887 524 LEU B C 1
ATOM 1507 O O . LEU B 1 103 ? 21.59401 -17.03623 14.51685 1.000 16.65175 524 LEU B O 1
ATOM 1512 N N . SER B 1 104 ? 23.66964 -17.92611 14.53117 1.000 14.99082 525 SER B N 1
ATOM 1513 C CA . SER B 1 104 ? 24.05391 -17.26165 15.76331 1.000 15.08567 525 SER B CA 1
ATOM 1514 C C . SER B 1 104 ? 25.44813 -16.67531 15.61143 1.000 18.42754 525 SER B C 1
ATOM 1515 O O . SER B 1 104 ? 26.27038 -17.18024 14.83528 1.000 17.55386 525 SER B O 1
ATOM 1518 N N . ILE B 1 105 ? 25.70380 -15.60922 16.37176 1.000 16.09813 526 ILE B N 1
ATOM 1519 C CA . ILE B 1 105 ? 27.06821 -15.13870 16.58075 1.000 18.79799 526 ILE B CA 1
ATOM 1520 C C . ILE B 1 105 ? 27.81826 -16.16668 17.40909 1.000 24.55384 526 ILE B C 1
ATOM 1521 O O . ILE B 1 105 ? 27.29311 -16.69692 18.40181 1.000 21.46608 526 ILE B O 1
ATOM 1526 N N . SER B 1 106 ? 29.04966 -16.45427 17.00569 1.000 21.47725 527 SER B N 1
ATOM 1527 C CA . SER B 1 106 ? 29.87329 -17.44789 17.68437 1.000 26.11242 527 SER B CA 1
ATOM 1528 C C . SER B 1 106 ? 30.29445 -16.94523 19.06458 1.000 33.91186 527 SER B C 1
ATOM 1529 O O . SER B 1 106 ? 30.55568 -15.76112 19.25720 1.000 37.26889 527 SER B O 1
#